Protein AF-A0A1B1I240-F1 (afdb_monomer)

Solvent-accessible surface area (backbone atoms only — not comparable to full-atom values): 11596 Å² total; per-residue (Å²): 144,88,86,86,82,83,80,70,76,76,78,74,48,69,68,58,54,47,54,56,48,47,62,66,46,45,58,55,51,51,41,50,51,53,47,50,50,36,23,63,73,39,80,40,52,65,72,26,69,71,47,48,46,43,56,50,69,74,35,39,70,57,53,54,51,49,54,50,52,51,54,53,50,48,46,40,48,73,73,37,70,68,26,50,49,52,35,41,40,34,54,39,46,70,62,27,44,76,70,70,42,62,54,71,57,54,52,52,53,51,54,52,51,49,52,53,49,52,52,52,51,51,52,51,52,32,63,71,63,77,50,83,57,93,71,64,69,72,64,46,66,58,48,51,54,32,8,32,36,63,17,56,33,45,93,78,37,42,46,62,49,68,69,30,27,51,52,16,39,49,39,49,48,49,52,53,52,37,42,52,73,63,64,54,51,69,69,59,50,51,52,51,54,50,50,52,35,51,52,38,52,52,50,52,51,54,61,57,75,74,108

Mean predicted aligned error: 8.03 Å

pLDDT: mean 84.4, std 13.02, range [38.03, 96.75]

Nearest PDB structures (foldseek):
  8odt-assembly1_E  TM=1.462E-01  e=2.417E+00  Escherichia coli K-12

Structure (mmCIF, N/CA/C/O backbone):
data_AF-A0A1B1I240-F1
#
_entry.id   AF-A0A1B1I240-F1
#
loop_
_atom_site.group_PDB
_atom_site.id
_atom_site.type_symbol
_atom_site.label_atom_id
_atom_site.label_alt_id
_atom_site.label_comp_id
_atom_site.label_asym_id
_atom_site.label_entity_id
_atom_site.label_seq_id
_atom_site.pdbx_PDB_ins_code
_atom_site.Cartn_x
_atom_site.Cartn_y
_atom_site.Cartn_z
_atom_site.occupancy
_atom_site.B_iso_or_equiv
_atom_site.auth_seq_id
_atom_site.auth_comp_id
_atom_site.auth_asym_id
_atom_site.auth_atom_id
_atom_site.pdbx_PDB_model_num
ATOM 1 N N . MET A 1 1 ? -8.637 33.422 39.899 1.00 42.19 1 MET A N 1
ATOM 2 C CA . MET A 1 1 ? -7.226 33.377 39.441 1.00 42.19 1 MET A CA 1
ATOM 3 C C . MET A 1 1 ? -6.690 31.935 39.442 1.00 42.19 1 MET A C 1
ATOM 5 O O . MET A 1 1 ? -5.606 31.684 39.946 1.00 42.19 1 MET A O 1
ATOM 9 N N . SER A 1 2 ? -7.442 30.974 38.885 1.00 43.66 2 SER A N 1
ATOM 10 C CA . SER A 1 2 ? -7.142 29.531 38.986 1.00 43.66 2 SER A CA 1
ATOM 11 C C . SER A 1 2 ? -7.398 28.796 37.663 1.00 43.66 2 SER A C 1
ATOM 13 O O . SER A 1 2 ? -8.036 27.753 37.629 1.00 43.66 2 SER A O 1
ATOM 15 N N . GLU A 1 3 ? -6.912 29.357 36.559 1.00 42.41 3 GLU A N 1
ATOM 16 C CA . GLU A 1 3 ? -7.049 28.751 35.226 1.00 42.41 3 GLU A CA 1
ATOM 17 C C . GLU A 1 3 ? -5.761 28.963 34.420 1.00 42.41 3 GLU A C 1
ATOM 19 O O . GLU A 1 3 ? -5.742 29.458 33.301 1.00 42.41 3 GLU A O 1
ATOM 24 N N . LYS A 1 4 ? -4.619 28.691 35.061 1.00 38.03 4 LYS A N 1
ATOM 25 C CA . LYS A 1 4 ? -3.297 28.787 34.423 1.00 38.03 4 LYS A CA 1
ATOM 26 C C . LYS A 1 4 ? -2.366 27.657 34.863 1.00 38.03 4 LYS A C 1
ATOM 28 O O . LYS A 1 4 ? -1.179 27.874 35.082 1.00 38.03 4 LYS A O 1
ATOM 33 N N . LYS A 1 5 ? -2.927 26.458 35.060 1.00 39.91 5 LYS A N 1
ATOM 34 C CA . LYS A 1 5 ? -2.189 25.274 35.531 1.00 39.91 5 LYS A CA 1
ATOM 35 C C . LYS A 1 5 ? -2.301 24.036 34.635 1.00 39.91 5 LYS A C 1
ATOM 37 O O . LYS A 1 5 ? -1.858 22.975 35.047 1.00 39.91 5 LYS A O 1
ATOM 42 N N . GLU A 1 6 ? -2.802 24.178 33.407 1.00 42.22 6 GLU A N 1
ATOM 43 C CA . GLU A 1 6 ? -2.953 23.049 32.471 1.00 42.22 6 GLU A CA 1
ATOM 44 C C . GLU A 1 6 ? -2.245 23.247 31.122 1.00 42.22 6 GLU A C 1
ATOM 46 O O . GLU A 1 6 ? -2.488 22.541 30.154 1.00 42.22 6 GLU A O 1
ATOM 51 N N . THR A 1 7 ? -1.288 24.170 31.055 1.00 40.50 7 THR A N 1
ATOM 52 C CA . THR A 1 7 ? -0.233 24.130 30.035 1.00 40.50 7 THR A CA 1
ATOM 53 C C . THR A 1 7 ? 1.015 23.537 30.672 1.00 40.50 7 THR A C 1
ATOM 55 O O . THR A 1 7 ? 2.026 24.217 30.850 1.00 40.50 7 THR A O 1
ATOM 58 N N . ALA A 1 8 ? 0.925 22.272 31.090 1.00 41.69 8 ALA A N 1
ATOM 59 C CA . ALA A 1 8 ? 2.114 21.477 31.339 1.00 41.69 8 ALA A CA 1
ATOM 60 C C . ALA A 1 8 ? 2.813 21.327 29.986 1.00 41.69 8 ALA A C 1
ATOM 62 O O . ALA A 1 8 ? 2.356 20.594 29.110 1.00 41.69 8 ALA A O 1
ATOM 63 N N . ALA A 1 9 ? 3.875 22.106 29.794 1.00 47.19 9 ALA A N 1
ATOM 64 C CA . ALA A 1 9 ? 4.808 21.933 28.702 1.00 47.19 9 ALA A CA 1
ATOM 65 C C . ALA A 1 9 ? 5.255 20.467 28.703 1.00 47.19 9 ALA A C 1
ATOM 67 O O . ALA A 1 9 ? 6.043 20.045 29.548 1.00 47.19 9 ALA A O 1
ATOM 68 N N . VAL A 1 10 ? 4.708 19.679 27.776 1.00 56.03 10 VAL A N 1
ATOM 69 C CA . VAL A 1 10 ? 5.247 18.370 27.430 1.00 56.03 10 VAL A CA 1
ATOM 70 C C . VAL A 1 10 ? 6.642 18.663 26.901 1.00 56.03 10 VAL A C 1
ATOM 72 O O . VAL A 1 10 ? 6.797 19.135 25.775 1.00 56.03 10 VAL A O 1
ATOM 75 N N . GLY A 1 11 ? 7.650 18.482 27.752 1.00 49.75 11 GLY A N 1
ATOM 76 C CA . GLY A 1 11 ? 9.048 18.570 27.367 1.00 49.75 11 GLY A CA 1
ATOM 77 C C . GLY A 1 11 ? 9.319 17.520 26.300 1.00 49.75 11 GLY A C 1
ATOM 78 O O . GLY A 1 11 ? 9.626 16.371 26.609 1.00 49.75 11 GLY A O 1
ATOM 79 N N . LEU A 1 12 ? 9.157 17.893 25.032 1.00 58.84 12 LEU A N 1
ATOM 80 C CA . LEU A 1 12 ? 9.614 17.095 23.910 1.00 58.84 12 LEU A CA 1
ATOM 81 C C . LEU A 1 12 ? 11.142 17.135 23.930 1.00 58.84 12 LEU A C 1
ATOM 83 O O . LEU A 1 12 ? 11.763 18.037 23.374 1.00 58.84 12 LEU A O 1
ATOM 87 N N . ASN A 1 13 ? 11.751 16.164 24.611 1.00 68.38 13 ASN A N 1
ATOM 88 C CA . ASN A 1 13 ? 13.184 15.930 24.507 1.00 68.38 13 ASN A CA 1
ATOM 89 C C . ASN A 1 13 ? 13.548 15.748 23.029 1.00 68.38 13 ASN A C 1
ATOM 91 O O . ASN A 1 13 ? 12.871 15.020 22.302 1.00 68.38 13 ASN A O 1
ATOM 95 N N . ALA A 1 14 ? 14.645 16.362 22.584 1.00 68.06 14 ALA A N 1
ATOM 96 C CA . ALA A 1 14 ? 15.114 16.238 21.203 1.00 68.06 14 ALA A CA 1
ATOM 97 C C . ALA A 1 14 ? 15.205 14.765 20.760 1.00 68.06 14 ALA A C 1
ATOM 99 O O . ALA A 1 14 ? 14.864 14.448 19.628 1.00 68.06 14 ALA A O 1
ATOM 100 N N . ALA A 1 15 ? 15.549 13.857 21.680 1.00 65.38 15 ALA A N 1
ATOM 101 C CA . ALA A 1 15 ? 15.572 12.415 21.454 1.00 65.38 15 ALA A CA 1
ATOM 102 C C . ALA A 1 15 ? 14.212 11.811 21.043 1.00 65.38 15 ALA A C 1
ATOM 104 O O . ALA A 1 15 ? 14.179 10.967 20.152 1.00 65.38 15 ALA A O 1
ATOM 105 N N . SER A 1 16 ? 13.086 12.245 21.623 1.00 64.38 16 SER A N 1
ATOM 106 C CA . SER A 1 16 ? 11.761 11.717 21.258 1.00 64.38 16 SER A CA 1
ATOM 107 C C . SER A 1 16 ? 11.262 12.292 19.931 1.00 64.38 16 SER A C 1
ATOM 109 O O . SER A 1 16 ? 10.691 11.560 19.118 1.00 64.38 16 SER A O 1
ATOM 111 N N . ILE A 1 17 ? 11.556 13.567 19.644 1.00 66.25 17 ILE A N 1
ATOM 112 C CA . ILE A 1 17 ? 11.318 14.163 18.318 1.00 66.25 17 ILE A CA 1
ATOM 113 C C . ILE A 1 17 ? 12.140 13.419 17.263 1.00 66.25 17 ILE A C 1
ATOM 115 O O . ILE A 1 17 ? 11.597 13.039 16.228 1.00 66.25 17 ILE A O 1
ATOM 119 N N . TRP A 1 18 ? 13.418 13.157 17.545 1.00 60.53 18 TRP A N 1
ATOM 120 C CA . TRP A 1 18 ? 14.310 12.411 16.662 1.00 60.53 18 TRP A CA 1
ATOM 121 C C . TRP A 1 18 ? 13.821 10.986 16.423 1.00 60.53 18 TRP A C 1
ATOM 123 O O . TRP A 1 18 ? 13.744 10.576 15.275 1.00 60.53 18 TRP A O 1
ATOM 133 N N . GLN A 1 19 ? 13.405 10.244 17.450 1.00 62.19 19 GLN A N 1
ATOM 134 C CA . GLN A 1 19 ? 12.877 8.884 17.269 1.00 62.19 19 GLN A CA 1
ATOM 135 C C . GLN A 1 19 ? 11.599 8.852 16.418 1.00 62.19 19 GLN A C 1
ATOM 137 O O . GLN A 1 19 ? 11.439 7.970 15.568 1.00 62.19 19 GLN A O 1
ATOM 142 N N . THR A 1 20 ? 10.711 9.831 16.609 1.00 58.88 20 THR A N 1
ATOM 143 C CA . THR A 1 20 ? 9.456 9.937 15.848 1.00 58.88 20 THR A CA 1
ATOM 144 C C . THR A 1 20 ? 9.716 10.381 14.405 1.00 58.88 20 THR A C 1
ATOM 146 O O . THR A 1 20 ? 9.108 9.861 13.468 1.00 58.88 20 THR A O 1
ATOM 149 N N . ALA A 1 21 ? 10.656 11.309 14.207 1.00 60.81 21 ALA A N 1
ATOM 150 C CA . ALA A 1 21 ? 11.106 11.745 12.892 1.00 60.81 21 ALA A CA 1
ATOM 151 C C . ALA A 1 21 ? 11.799 10.601 12.142 1.00 60.81 21 ALA A C 1
ATOM 153 O O . ALA A 1 21 ? 11.450 10.336 10.997 1.00 60.81 21 ALA A O 1
ATOM 154 N N . VAL A 1 22 ? 12.709 9.875 12.796 1.00 63.78 22 VAL A N 1
ATOM 155 C CA . VAL A 1 22 ? 13.436 8.743 12.209 1.00 63.78 22 VAL A CA 1
ATOM 156 C C . VAL A 1 22 ? 12.466 7.685 11.702 1.00 63.78 22 VAL A C 1
ATOM 158 O O . VAL A 1 22 ? 12.596 7.293 10.553 1.00 63.78 22 VAL A O 1
ATOM 161 N N . HIS A 1 23 ? 11.441 7.290 12.464 1.00 64.25 23 HIS A N 1
ATOM 162 C CA . HIS A 1 23 ? 10.449 6.324 11.966 1.00 64.25 23 HIS A CA 1
ATOM 163 C C . HIS A 1 23 ? 9.673 6.839 10.748 1.00 64.25 23 HIS A C 1
ATOM 165 O O . HIS A 1 23 ? 9.431 6.094 9.799 1.00 64.25 23 HIS A O 1
ATOM 171 N N . LYS A 1 24 ? 9.299 8.123 10.749 1.00 62.50 24 LYS A N 1
ATOM 172 C CA . LYS A 1 24 ? 8.527 8.729 9.658 1.00 62.50 24 LYS A CA 1
ATOM 173 C C . LYS A 1 24 ? 9.360 8.906 8.384 1.00 62.50 24 LYS A C 1
ATOM 175 O O . LYS A 1 24 ? 8.843 8.709 7.288 1.00 62.50 24 LYS A O 1
ATOM 180 N N . TYR A 1 25 ? 10.640 9.251 8.520 1.00 74.62 25 TYR A N 1
ATOM 181 C CA . TYR A 1 25 ? 11.572 9.404 7.402 1.00 74.62 25 TYR A CA 1
ATOM 182 C C . TYR A 1 25 ? 12.199 8.078 6.962 1.00 74.62 25 TYR A C 1
ATOM 184 O O . TYR A 1 25 ? 12.549 7.959 5.794 1.00 74.62 25 TYR A O 1
ATOM 192 N N . ALA A 1 26 ? 12.272 7.062 7.829 1.00 77.62 26 ALA A N 1
ATOM 193 C CA . ALA A 1 26 ? 12.824 5.746 7.504 1.00 77.62 26 ALA A CA 1
ATOM 194 C C . ALA A 1 26 ? 12.125 5.106 6.299 1.00 77.62 26 ALA A C 1
ATOM 196 O O . ALA A 1 26 ? 12.797 4.544 5.442 1.00 77.62 26 ALA A O 1
ATOM 197 N N . MET A 1 27 ? 10.801 5.257 6.177 1.00 82.69 27 MET A N 1
ATOM 198 C CA . MET A 1 27 ? 10.041 4.742 5.028 1.00 82.69 27 MET A CA 1
ATOM 199 C C . MET A 1 27 ? 10.450 5.416 3.710 1.00 82.69 27 MET A C 1
ATOM 201 O O . MET A 1 27 ? 10.646 4.748 2.697 1.00 82.69 27 MET A O 1
ATOM 205 N N . PHE A 1 28 ? 10.626 6.740 3.720 1.00 84.88 28 PHE A N 1
ATOM 206 C CA . PHE A 1 28 ? 11.077 7.486 2.542 1.00 84.88 28 PHE A CA 1
ATOM 207 C C . PHE A 1 28 ? 12.541 7.192 2.211 1.00 84.88 28 PHE A C 1
ATOM 209 O O . PHE A 1 28 ? 12.887 7.056 1.041 1.00 84.88 28 PHE A O 1
ATOM 216 N N . ILE A 1 29 ? 13.388 7.045 3.231 1.00 86.06 29 ILE A N 1
ATOM 217 C CA . ILE A 1 29 ? 14.791 6.655 3.067 1.00 86.06 29 ILE A CA 1
ATOM 218 C C . ILE A 1 29 ? 14.877 5.255 2.453 1.00 86.06 29 ILE A C 1
ATOM 220 O O . ILE A 1 29 ? 15.642 5.068 1.513 1.00 86.06 29 ILE A O 1
ATOM 224 N N . ALA A 1 30 ? 14.066 4.297 2.912 1.00 84.44 30 ALA A N 1
ATOM 225 C CA . ALA A 1 30 ? 14.007 2.953 2.341 1.00 84.44 30 ALA A CA 1
ATOM 226 C C . ALA A 1 30 ? 13.569 2.978 0.867 1.00 84.44 30 ALA A C 1
ATOM 228 O O . ALA A 1 30 ? 14.206 2.341 0.030 1.00 84.44 30 ALA A O 1
ATOM 229 N N . LEU A 1 31 ? 12.542 3.767 0.529 1.00 89.75 31 LEU A N 1
ATOM 230 C CA . LEU A 1 31 ? 12.116 3.962 -0.859 1.00 89.75 31 LEU A CA 1
ATOM 231 C C . LEU A 1 31 ? 13.248 4.527 -1.731 1.00 89.75 31 LEU A C 1
ATOM 233 O O . LEU A 1 31 ? 13.507 3.999 -2.811 1.00 89.75 31 LEU A O 1
ATOM 237 N N . ILE A 1 32 ? 13.934 5.574 -1.262 1.00 90.38 32 ILE A N 1
ATOM 238 C CA . ILE A 1 32 ? 15.055 6.189 -1.986 1.00 90.38 32 ILE A CA 1
ATOM 239 C C . ILE A 1 32 ? 16.209 5.194 -2.134 1.00 90.38 32 ILE A C 1
ATOM 241 O O . ILE A 1 32 ? 16.759 5.069 -3.223 1.00 90.38 32 ILE A O 1
ATOM 245 N N . ALA A 1 33 ? 16.555 4.455 -1.080 1.00 89.75 33 ALA A N 1
ATOM 246 C CA . ALA A 1 33 ? 17.627 3.465 -1.112 1.00 89.75 33 ALA A CA 1
ATOM 247 C C . ALA A 1 33 ? 17.348 2.354 -2.136 1.00 89.75 33 ALA A C 1
ATOM 249 O O . ALA A 1 33 ? 18.224 2.026 -2.934 1.00 89.75 33 ALA A O 1
ATOM 250 N N . ILE A 1 34 ? 16.118 1.829 -2.172 1.00 88.75 34 ILE A N 1
ATOM 251 C CA . ILE A 1 34 ? 15.703 0.819 -3.157 1.00 88.75 34 ILE A CA 1
ATOM 252 C C . ILE A 1 34 ? 15.737 1.401 -4.575 1.00 88.75 34 ILE A C 1
ATOM 254 O O . ILE A 1 34 ? 16.241 0.756 -5.494 1.00 88.75 34 ILE A O 1
ATOM 258 N N . ALA A 1 35 ? 15.247 2.629 -4.761 1.00 89.38 35 ALA A N 1
ATOM 259 C CA . ALA A 1 35 ? 15.288 3.294 -6.059 1.00 89.38 35 ALA A CA 1
ATOM 260 C C . ALA A 1 35 ? 16.726 3.517 -6.549 1.00 89.38 35 ALA A C 1
ATOM 262 O O . ALA A 1 35 ? 17.008 3.255 -7.713 1.00 89.38 35 ALA A O 1
ATOM 263 N N . LEU A 1 36 ? 17.642 3.939 -5.671 1.00 91.00 36 LEU A N 1
ATOM 264 C CA . LEU A 1 36 ? 19.059 4.121 -5.998 1.00 91.00 36 LEU A CA 1
ATOM 265 C C . LEU A 1 36 ? 19.763 2.795 -6.293 1.00 91.00 36 LEU A C 1
ATOM 267 O O . LEU A 1 36 ? 20.567 2.733 -7.219 1.00 91.00 36 LEU A O 1
ATOM 271 N N . PHE A 1 37 ? 19.437 1.734 -5.553 1.00 90.94 37 PHE A N 1
ATOM 272 C CA . PHE A 1 37 ? 19.950 0.394 -5.824 1.00 90.94 37 PHE A CA 1
ATOM 273 C C . PHE A 1 37 ? 19.580 -0.061 -7.239 1.00 90.94 37 PHE A C 1
ATOM 275 O O . PHE A 1 37 ? 20.461 -0.394 -8.029 1.00 90.94 37 PHE A O 1
ATOM 282 N N . PHE A 1 38 ? 18.297 0.009 -7.604 1.00 89.00 38 PHE A N 1
ATOM 283 C CA . PHE A 1 38 ? 17.876 -0.350 -8.958 1.00 89.00 38 PHE A CA 1
ATOM 284 C C . PHE A 1 38 ? 18.374 0.640 -10.011 1.00 89.00 38 PHE A C 1
ATOM 286 O O . PHE A 1 38 ? 18.667 0.228 -11.127 1.00 89.00 38 PHE A O 1
ATOM 293 N N . GLN A 1 39 ? 18.521 1.925 -9.685 1.00 87.38 39 GLN A N 1
ATOM 294 C CA . GLN A 1 39 ? 19.131 2.900 -10.588 1.00 87.38 39 GLN A CA 1
ATOM 295 C C . GLN A 1 39 ? 20.569 2.504 -10.937 1.00 87.38 39 GLN A C 1
ATOM 297 O O . GLN A 1 39 ? 20.951 2.569 -12.102 1.00 87.38 39 GLN A O 1
ATOM 302 N N . TRP A 1 40 ? 21.344 2.063 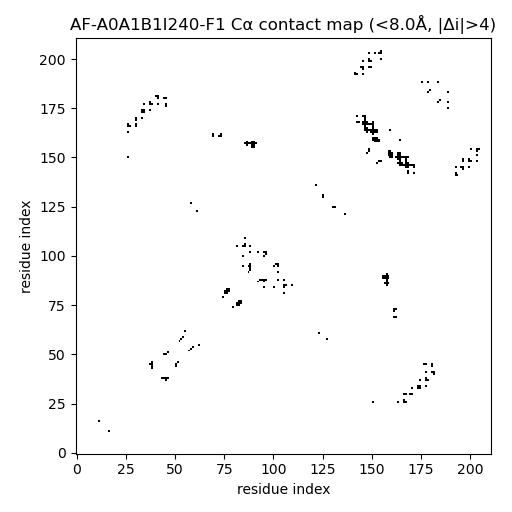-9.945 1.00 88.94 40 TRP A N 1
ATOM 303 C CA . TRP A 1 40 ? 22.708 1.586 -10.148 1.00 88.94 40 TRP A CA 1
ATOM 304 C C . TRP A 1 40 ? 22.743 0.267 -10.925 1.00 88.94 40 TRP A C 1
ATOM 306 O O . TRP A 1 40 ? 23.490 0.151 -11.889 1.00 88.94 40 TRP A O 1
ATOM 316 N N . CYS A 1 41 ? 21.885 -0.696 -10.580 1.00 86.31 41 CYS A N 1
ATOM 317 C CA . CYS A 1 41 ? 21.836 -1.991 -11.264 1.00 86.31 41 CYS A CA 1
ATOM 318 C C . CYS A 1 41 ? 21.264 -1.940 -12.690 1.00 86.31 41 CYS A C 1
ATOM 320 O O . CYS A 1 41 ? 21.456 -2.886 -13.446 1.00 86.31 41 CYS A O 1
ATOM 322 N N . THR A 1 42 ? 20.533 -0.884 -13.055 1.00 85.00 42 THR A N 1
ATOM 323 C CA . THR A 1 42 ? 19.924 -0.727 -14.389 1.00 85.00 42 THR A CA 1
ATOM 324 C C . THR A 1 42 ? 20.709 0.218 -15.295 1.00 85.00 42 THR A C 1
ATOM 326 O O . THR A 1 42 ? 20.143 0.715 -16.266 1.00 85.00 42 THR A O 1
ATOM 329 N N . ASP A 1 43 ? 21.966 0.535 -14.963 1.00 82.00 43 ASP A N 1
ATOM 330 C CA . ASP A 1 43 ? 22.793 1.519 -15.685 1.00 82.00 43 ASP A CA 1
ATOM 331 C C . ASP A 1 43 ? 22.065 2.858 -15.911 1.00 82.00 43 ASP A C 1
ATOM 333 O O . ASP A 1 43 ? 22.201 3.541 -16.927 1.00 82.00 43 ASP A O 1
ATOM 337 N N . GLY A 1 44 ? 21.234 3.234 -14.942 1.00 79.62 44 GLY A N 1
ATOM 338 C CA . GLY A 1 44 ? 20.471 4.468 -14.942 1.00 79.62 44 GLY A CA 1
ATOM 339 C C . GLY A 1 44 ? 19.148 4.453 -15.713 1.00 79.62 44 GLY A C 1
ATOM 340 O O . GLY A 1 44 ? 18.472 5.486 -15.754 1.00 79.62 44 GLY A O 1
ATOM 341 N N . VAL A 1 45 ? 18.741 3.316 -16.288 1.00 81.38 45 VAL A N 1
ATOM 342 C CA . VAL A 1 45 ? 17.510 3.201 -17.088 1.00 81.38 45 VAL A CA 1
ATOM 343 C C . VAL A 1 45 ? 16.256 3.471 -16.253 1.00 81.38 45 VAL A C 1
ATOM 345 O O . VAL A 1 45 ? 15.310 4.067 -16.767 1.00 81.38 45 VAL A O 1
ATOM 348 N N . LEU A 1 46 ? 16.221 3.108 -14.967 1.00 79.69 46 LEU A N 1
ATOM 349 C CA . LEU A 1 46 ? 15.028 3.283 -14.126 1.00 79.69 46 LEU A CA 1
ATOM 350 C C . LEU A 1 46 ? 14.556 4.748 -14.043 1.00 79.69 46 LEU A C 1
ATOM 352 O O . LEU A 1 46 ? 13.377 5.023 -14.272 1.00 79.69 46 LEU A O 1
ATOM 356 N N . LEU A 1 47 ? 15.469 5.687 -13.787 1.00 79.44 47 LEU A N 1
ATOM 357 C CA . LEU A 1 47 ? 15.219 7.136 -13.771 1.00 79.44 47 LEU A CA 1
ATOM 358 C C . LEU A 1 47 ? 15.632 7.816 -15.084 1.00 79.44 47 LEU A C 1
ATOM 360 O O . LEU A 1 47 ? 15.805 9.035 -15.125 1.00 79.44 47 LEU A O 1
ATOM 364 N N . ALA A 1 48 ? 15.794 7.061 -16.173 1.00 82.31 48 ALA A N 1
ATOM 365 C CA . ALA A 1 48 ? 16.046 7.666 -17.471 1.00 82.31 48 ALA A CA 1
ATOM 366 C C . ALA A 1 48 ? 14.876 8.592 -17.855 1.00 82.31 48 ALA A C 1
ATOM 368 O O . ALA A 1 48 ? 13.715 8.257 -17.582 1.00 82.31 48 ALA A O 1
ATOM 369 N N . PRO A 1 49 ? 15.139 9.717 -18.551 1.00 75.38 49 PRO A N 1
ATOM 370 C CA . PRO A 1 49 ? 14.106 10.683 -18.921 1.00 75.38 49 PRO A CA 1
ATOM 371 C C . PRO A 1 49 ? 12.907 10.041 -19.621 1.00 75.38 49 PRO A C 1
ATOM 373 O O . PRO A 1 49 ? 11.772 10.378 -19.317 1.00 75.38 49 PRO A O 1
ATOM 376 N N . MET A 1 50 ? 13.137 9.036 -20.472 1.00 76.50 50 MET A N 1
ATOM 377 C CA . MET A 1 50 ? 12.076 8.293 -21.159 1.00 76.50 50 MET A CA 1
ATOM 378 C C . MET A 1 50 ? 11.107 7.592 -20.187 1.00 76.50 50 MET A C 1
ATOM 380 O O . MET A 1 50 ? 9.894 7.614 -20.394 1.00 76.50 50 MET A O 1
ATOM 384 N N . ASN A 1 51 ? 11.619 6.987 -19.113 1.00 79.12 51 ASN A N 1
ATOM 385 C CA . ASN A 1 51 ? 10.804 6.289 -18.117 1.00 79.12 51 ASN A CA 1
ATOM 386 C C . ASN A 1 51 ? 10.107 7.275 -17.172 1.00 79.12 51 ASN A C 1
ATOM 388 O O . ASN A 1 51 ? 8.928 7.098 -16.867 1.00 79.12 51 ASN A O 1
ATOM 392 N N . ILE A 1 52 ? 10.776 8.371 -16.807 1.00 77.81 52 ILE A N 1
ATOM 393 C CA . ILE A 1 52 ? 10.164 9.466 -16.039 1.00 77.81 52 ILE A CA 1
ATOM 394 C C . ILE A 1 52 ? 9.034 10.128 -16.840 1.00 77.81 52 ILE A C 1
ATOM 396 O O . ILE A 1 52 ? 7.942 10.348 -16.313 1.00 77.81 52 ILE A O 1
ATOM 400 N N . SER A 1 53 ? 9.245 10.396 -18.130 1.00 73.50 53 SER A N 1
ATOM 401 C CA . SER A 1 53 ? 8.217 10.958 -19.006 1.00 73.50 53 SER A CA 1
ATOM 402 C C . SER A 1 53 ? 7.023 10.017 -19.154 1.00 73.50 53 SER A C 1
ATOM 404 O O . SER A 1 53 ? 5.891 10.493 -19.141 1.00 73.50 53 SER A O 1
ATOM 406 N N . LYS A 1 54 ? 7.222 8.692 -19.207 1.00 77.12 54 LYS A N 1
ATOM 407 C CA . LYS A 1 54 ? 6.111 7.721 -19.163 1.00 77.12 54 LYS A CA 1
ATOM 408 C C . LYS A 1 54 ? 5.372 7.749 -17.822 1.00 77.12 54 LYS A C 1
ATOM 410 O O . LYS A 1 54 ? 4.144 7.698 -17.800 1.00 77.12 54 LYS A O 1
ATOM 415 N N . LEU A 1 55 ? 6.068 7.884 -16.695 1.00 74.44 55 LEU A N 1
ATOM 416 C CA . LEU A 1 55 ? 5.408 8.009 -15.390 1.00 74.44 55 LEU A CA 1
ATOM 417 C C . LEU A 1 55 ? 4.524 9.259 -15.313 1.00 74.44 55 LEU A C 1
ATOM 419 O O . LEU A 1 55 ? 3.389 9.176 -14.854 1.00 74.44 55 LEU A O 1
ATOM 423 N N . ILE A 1 56 ? 5.011 10.401 -15.798 1.00 76.38 56 ILE A N 1
ATOM 424 C CA . ILE A 1 56 ? 4.292 11.672 -15.661 1.00 76.38 56 ILE A CA 1
ATOM 425 C C . ILE A 1 56 ? 3.255 11.855 -16.769 1.00 76.38 56 ILE A C 1
ATOM 427 O O . ILE A 1 56 ? 2.095 12.125 -16.480 1.00 76.38 56 ILE A O 1
ATOM 431 N N . MET A 1 57 ? 3.636 11.709 -18.038 1.00 74.38 57 MET A N 1
ATOM 432 C CA . MET A 1 57 ? 2.751 12.021 -19.165 1.00 74.38 57 MET A CA 1
ATOM 433 C C . MET A 1 57 ? 1.754 10.892 -19.427 1.00 74.38 57 MET A C 1
ATOM 435 O O . MET A 1 57 ? 0.561 11.150 -19.574 1.00 74.38 57 MET A O 1
ATOM 439 N N . GLN A 1 58 ? 2.222 9.639 -19.432 1.00 73.38 58 GLN A N 1
ATOM 440 C CA . GLN A 1 58 ? 1.391 8.483 -19.787 1.00 73.38 58 GLN A CA 1
ATOM 441 C C . GLN A 1 58 ? 0.496 8.014 -18.629 1.00 73.38 58 GLN A C 1
ATOM 443 O O . GLN A 1 58 ? -0.561 7.445 -18.879 1.00 73.38 58 GLN A O 1
ATOM 448 N N . ASN A 1 59 ? 0.887 8.265 -17.373 1.00 82.50 59 ASN A N 1
ATOM 449 C CA . ASN A 1 59 ? 0.122 7.866 -16.182 1.00 82.50 59 ASN A CA 1
ATOM 450 C C . ASN A 1 59 ? -0.413 9.066 -15.374 1.00 82.50 59 ASN A C 1
ATOM 452 O O . ASN A 1 59 ? -0.813 8.903 -14.221 1.00 82.50 59 ASN A O 1
ATOM 456 N N . SER A 1 60 ? -0.466 10.263 -15.970 1.00 84.00 60 SER A N 1
ATOM 457 C CA . SER A 1 60 ? -0.965 11.494 -15.328 1.00 84.00 60 SER A CA 1
ATOM 458 C C . SER A 1 60 ? -2.341 11.317 -14.676 1.00 84.00 60 SER A C 1
ATOM 460 O O . SER A 1 60 ? -2.527 11.670 -13.512 1.00 84.00 60 SER A O 1
ATOM 462 N N . TYR A 1 61 ? -3.295 10.705 -15.385 1.00 87.38 61 TYR A N 1
ATOM 463 C CA . TYR A 1 61 ? -4.642 10.444 -14.866 1.00 87.38 61 TYR A CA 1
ATOM 464 C C . TYR A 1 61 ? -4.639 9.518 -13.638 1.00 87.38 61 TYR A C 1
ATOM 466 O O . TYR A 1 61 ? -5.443 9.705 -12.725 1.00 87.38 61 TYR A O 1
ATOM 474 N N . ILE A 1 62 ? -3.702 8.565 -13.572 1.00 89.62 62 ILE A N 1
ATOM 475 C CA . ILE A 1 62 ? -3.533 7.659 -12.427 1.00 89.62 62 ILE A CA 1
ATOM 476 C C . ILE A 1 62 ? -3.017 8.438 -11.217 1.00 89.62 62 ILE A C 1
ATOM 478 O O . ILE A 1 62 ? -3.527 8.259 -10.115 1.00 89.62 62 ILE A O 1
ATOM 482 N N . LEU A 1 63 ? -2.042 9.330 -11.416 1.00 88.69 63 LEU A N 1
ATOM 483 C CA . LEU A 1 63 ? -1.486 10.156 -10.340 1.00 88.69 63 LEU A CA 1
ATOM 484 C C . LEU A 1 63 ? -2.523 11.126 -9.768 1.00 88.69 63 LEU A C 1
ATOM 486 O O . LEU A 1 63 ? -2.592 11.294 -8.551 1.00 88.69 63 LEU A O 1
ATOM 490 N N . ILE A 1 64 ? -3.358 11.724 -10.624 1.00 91.56 64 ILE A N 1
ATOM 491 C CA . ILE A 1 64 ? -4.450 12.609 -10.193 1.00 91.56 64 ILE A CA 1
ATOM 492 C C . ILE A 1 64 ? -5.472 11.825 -9.364 1.00 91.56 64 ILE A C 1
ATOM 494 O O . ILE A 1 64 ? -5.834 12.254 -8.267 1.00 91.56 64 ILE A O 1
ATOM 498 N N . LEU A 1 65 ? -5.900 10.657 -9.854 1.00 92.88 65 LEU A N 1
ATOM 499 C CA . LEU A 1 65 ? -6.826 9.790 -9.129 1.00 92.88 65 LEU A CA 1
ATOM 500 C C . LEU A 1 65 ? -6.241 9.345 -7.782 1.00 92.88 65 LEU A C 1
ATOM 502 O O . LEU A 1 65 ? -6.921 9.426 -6.761 1.00 92.88 65 LEU A O 1
ATOM 506 N N . LEU A 1 66 ? -4.980 8.911 -7.766 1.00 92.06 66 LEU A N 1
ATOM 507 C CA . LEU A 1 66 ? -4.288 8.500 -6.548 1.00 92.06 66 LEU A CA 1
ATOM 508 C C . LEU A 1 66 ? -4.194 9.663 -5.553 1.00 92.06 66 LEU A C 1
ATOM 510 O O . LEU A 1 66 ? -4.534 9.485 -4.388 1.00 92.06 66 LEU A O 1
ATOM 514 N N . GLY A 1 67 ? -3.822 10.862 -6.005 1.00 93.25 67 GLY A N 1
ATOM 515 C CA . GLY A 1 67 ? -3.792 12.064 -5.169 1.00 93.25 67 GLY A CA 1
ATOM 516 C C . GLY A 1 67 ? -5.155 12.385 -4.548 1.00 93.25 67 GLY A C 1
ATOM 517 O O . GLY A 1 67 ? -5.240 12.637 -3.344 1.00 93.25 67 GLY A O 1
ATOM 518 N N . PHE A 1 68 ? -6.229 12.298 -5.338 1.00 95.44 68 PHE A N 1
ATOM 519 C CA . PHE A 1 68 ? -7.598 12.476 -4.851 1.00 95.44 68 PHE A CA 1
ATOM 520 C C . PHE A 1 68 ? -7.984 11.422 -3.801 1.00 95.44 68 PHE A C 1
ATOM 522 O O . PHE A 1 68 ? -8.465 11.781 -2.725 1.00 95.44 68 PHE A O 1
ATOM 529 N N . LEU A 1 69 ? -7.729 10.136 -4.068 1.00 94.94 69 LEU A N 1
ATOM 530 C CA . LEU A 1 69 ? -8.032 9.046 -3.133 1.00 94.94 69 LEU A CA 1
ATOM 531 C C . LEU A 1 69 ? -7.243 9.186 -1.828 1.00 94.94 69 LEU A C 1
ATOM 533 O O . LEU A 1 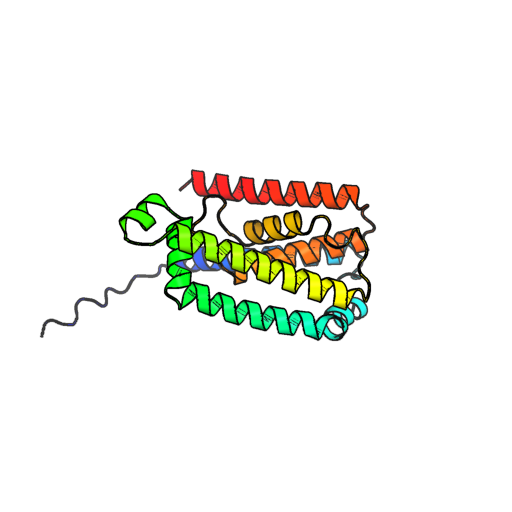69 ? -7.811 9.032 -0.747 1.00 94.94 69 LEU A O 1
ATOM 537 N N . VAL A 1 70 ? -5.957 9.530 -1.906 1.00 94.56 70 VAL A N 1
ATOM 538 C CA . VAL A 1 70 ? -5.115 9.756 -0.725 1.00 94.56 70 VAL A CA 1
ATOM 539 C C . VAL A 1 70 ? -5.655 10.908 0.113 1.00 94.56 70 VAL A C 1
ATOM 541 O O . VAL A 1 70 ? -5.782 10.758 1.327 1.00 94.56 70 VAL A O 1
ATOM 544 N N . ALA A 1 71 ? -6.021 12.033 -0.506 1.00 95.00 71 ALA A N 1
ATOM 545 C CA . ALA A 1 71 ? -6.603 13.168 0.207 1.00 95.00 71 ALA A CA 1
ATOM 546 C C . ALA A 1 71 ? -7.938 12.797 0.877 1.00 95.00 71 ALA A C 1
ATOM 548 O O . ALA A 1 71 ? -8.127 13.064 2.068 1.00 95.00 71 ALA A O 1
ATOM 549 N N . LEU A 1 72 ? -8.826 12.126 0.139 1.00 95.44 72 LEU A N 1
ATOM 550 C CA . LEU A 1 72 ? -10.141 11.704 0.616 1.00 95.44 72 LEU A CA 1
ATOM 551 C C . LEU A 1 72 ? -10.031 10.737 1.800 1.00 95.44 72 LEU A C 1
ATOM 553 O O . LEU A 1 72 ? -10.592 10.997 2.865 1.00 95.44 72 LEU A O 1
ATOM 557 N N . TYR A 1 73 ? -9.283 9.644 1.652 1.00 94.62 73 TYR A N 1
ATOM 558 C CA . TYR A 1 73 ? -9.149 8.661 2.723 1.00 94.62 73 TYR A CA 1
ATOM 559 C C . TYR A 1 73 ? -8.352 9.210 3.902 1.00 94.62 73 TYR A C 1
ATOM 561 O O . TYR A 1 73 ? -8.677 8.889 5.042 1.00 94.62 73 TYR A O 1
ATOM 569 N N . SER A 1 74 ? -7.345 10.062 3.670 1.00 93.25 74 SER A N 1
ATOM 570 C CA . SER A 1 74 ? -6.589 10.695 4.760 1.00 93.25 74 SER A CA 1
ATOM 571 C C . SER A 1 74 ? -7.507 11.567 5.611 1.00 93.25 74 SER A C 1
ATOM 573 O O . SER A 1 74 ? -7.466 11.510 6.842 1.00 93.25 74 SER A O 1
ATOM 575 N N . PHE A 1 75 ? -8.419 12.299 4.967 1.00 94.06 75 PHE A N 1
ATOM 576 C CA . PHE A 1 75 ? -9.460 13.044 5.658 1.00 94.06 75 PHE A CA 1
ATOM 577 C C . PHE A 1 75 ? -10.426 12.120 6.414 1.00 94.06 75 PHE A C 1
ATOM 579 O O . PHE A 1 75 ? -10.678 12.347 7.599 1.00 94.06 75 PHE A O 1
ATOM 586 N N . ILE A 1 76 ? -10.919 11.048 5.783 1.00 94.69 76 ILE A N 1
ATOM 587 C CA . ILE A 1 76 ? -11.838 10.095 6.425 1.00 94.69 76 ILE A CA 1
ATOM 588 C C . ILE A 1 76 ? -11.185 9.458 7.659 1.00 94.69 76 ILE A C 1
ATOM 590 O O . ILE A 1 76 ? -11.750 9.533 8.752 1.00 94.69 76 ILE A O 1
ATOM 594 N N . CYS A 1 77 ? -9.987 8.893 7.528 1.00 91.44 77 CYS A N 1
ATOM 595 C CA . CYS A 1 77 ? -9.303 8.200 8.618 1.00 91.44 77 CYS A CA 1
ATOM 596 C C . CYS A 1 77 ? -8.912 9.129 9.775 1.00 91.44 77 CYS A C 1
ATOM 598 O O . CYS A 1 77 ? -9.071 8.739 10.932 1.00 91.44 77 CYS A O 1
ATOM 600 N N . ASN A 1 78 ? -8.472 10.362 9.492 1.00 90.12 78 ASN A N 1
ATOM 601 C CA . ASN A 1 78 ? -7.956 11.257 10.534 1.00 90.12 78 ASN A CA 1
ATOM 602 C C . ASN A 1 78 ? -9.005 12.201 11.132 1.00 90.12 78 ASN A C 1
ATOM 604 O O . ASN A 1 78 ? -8.878 12.602 12.289 1.00 90.12 78 ASN A O 1
ATOM 608 N N . ARG A 1 79 ? -10.019 12.614 10.362 1.00 90.94 79 ARG A N 1
ATOM 609 C CA . ARG A 1 79 ? -10.971 13.654 10.793 1.00 90.94 79 ARG A CA 1
ATOM 610 C C . ARG A 1 79 ? -12.360 13.114 11.110 1.00 90.94 79 ARG A C 1
ATOM 612 O O . ARG A 1 79 ? -13.067 13.743 11.896 1.00 90.94 79 ARG A O 1
ATOM 619 N N . THR A 1 80 ? -12.754 11.954 10.584 1.00 94.44 80 THR A N 1
ATOM 620 C CA . THR A 1 80 ? -14.123 11.446 10.779 1.00 94.44 80 THR A CA 1
ATOM 621 C C . THR A 1 80 ? -14.246 10.457 11.935 1.00 94.44 80 THR A C 1
ATOM 623 O O . THR A 1 80 ? -13.289 9.808 12.360 1.00 94.44 80 THR A O 1
ATOM 626 N N . VAL A 1 81 ? -15.472 10.327 12.448 1.00 92.31 81 VAL A N 1
ATOM 627 C CA . VAL A 1 81 ? -15.835 9.329 13.464 1.00 92.31 81 VAL A CA 1
ATOM 628 C C . VAL A 1 81 ? -15.657 7.911 12.914 1.00 92.31 81 VAL A C 1
ATOM 630 O O . VAL A 1 81 ? -15.142 7.048 13.622 1.00 92.31 81 VAL A O 1
ATOM 633 N N . PHE A 1 82 ? -16.022 7.691 11.646 1.00 92.25 82 PHE A N 1
ATOM 634 C CA . PHE A 1 82 ? -15.906 6.396 10.976 1.00 92.25 82 PHE A CA 1
ATOM 635 C C . PHE A 1 82 ? -14.456 5.898 10.943 1.00 92.25 82 PHE A C 1
ATOM 637 O O . PHE A 1 82 ? -14.197 4.764 11.336 1.00 92.25 82 PHE A O 1
ATOM 644 N N . GLY A 1 83 ? -13.504 6.772 10.600 1.00 92.75 83 GLY A N 1
ATOM 645 C CA . GLY A 1 83 ? -12.073 6.467 10.665 1.00 92.75 83 GLY A CA 1
ATOM 646 C C . GLY A 1 83 ? -11.633 5.977 12.045 1.00 92.75 83 GLY A C 1
ATOM 647 O O . GLY A 1 83 ? -11.050 4.903 12.173 1.00 92.75 83 GLY A O 1
ATOM 648 N N . ARG A 1 84 ? -12.007 6.702 13.108 1.00 93.19 84 ARG A N 1
ATOM 649 C CA . ARG A 1 84 ? -11.699 6.302 14.496 1.00 93.19 84 ARG A CA 1
ATOM 650 C C . ARG A 1 84 ? -12.289 4.939 14.869 1.00 93.19 84 ARG A C 1
ATOM 652 O O . ARG A 1 84 ? -11.647 4.181 15.589 1.00 93.19 84 ARG A O 1
ATOM 659 N N . HIS A 1 85 ? -13.479 4.613 14.362 1.00 94.81 85 HIS A N 1
ATOM 660 C CA . HIS A 1 85 ? -14.101 3.307 14.590 1.00 94.81 85 HIS A CA 1
ATOM 661 C C . HIS A 1 85 ? -13.318 2.178 13.908 1.00 94.81 85 HIS A C 1
ATOM 663 O O . HIS A 1 85 ? -13.184 1.110 14.498 1.00 94.81 85 HIS A O 1
ATOM 669 N N . ILE A 1 86 ? -12.762 2.407 12.713 1.00 94.12 86 ILE A N 1
ATOM 670 C CA . ILE A 1 86 ? -11.917 1.421 12.020 1.00 94.12 86 ILE A CA 1
ATOM 671 C C . ILE A 1 86 ? -10.679 1.094 12.863 1.00 94.12 86 ILE A C 1
ATOM 673 O O . ILE A 1 86 ? -10.420 -0.078 13.130 1.00 94.12 86 ILE A O 1
ATOM 677 N N . TYR A 1 87 ? -9.952 2.112 13.335 1.00 93.25 87 TYR A N 1
ATOM 678 C CA . TYR A 1 87 ? -8.756 1.902 14.160 1.00 93.25 87 TYR A CA 1
ATOM 679 C C . TYR A 1 87 ? -9.080 1.242 15.507 1.00 93.25 87 TYR A C 1
ATOM 681 O O . TYR A 1 87 ? -8.379 0.319 15.916 1.00 93.25 87 TYR A O 1
ATOM 689 N N . ALA A 1 88 ? -10.174 1.643 16.163 1.00 93.12 88 ALA A N 1
ATOM 690 C CA . ALA A 1 88 ? -10.607 1.032 17.421 1.00 93.12 88 ALA A CA 1
ATOM 691 C C . ALA A 1 88 ? -10.949 -0.459 17.255 1.00 93.12 88 ALA A C 1
ATOM 693 O O . ALA A 1 88 ? -10.499 -1.291 18.041 1.00 93.12 88 ALA A O 1
ATOM 694 N N . VAL A 1 89 ? -11.702 -0.806 16.203 1.00 94.56 89 VAL A N 1
ATOM 695 C CA . VAL A 1 89 ? -12.046 -2.201 15.882 1.00 94.56 89 VAL A CA 1
ATOM 696 C C . VAL A 1 89 ? -10.811 -3.011 15.495 1.00 94.56 89 VAL A C 1
ATOM 698 O O . VAL A 1 89 ? -10.733 -4.185 15.850 1.00 94.56 89 VAL A O 1
ATOM 701 N N . GLY A 1 90 ? -9.861 -2.396 14.789 1.00 91.62 90 GLY A N 1
ATOM 702 C CA . GLY A 1 90 ? -8.610 -3.033 14.390 1.00 91.62 90 GLY A CA 1
ATOM 703 C C . GLY A 1 90 ? -7.675 -3.335 15.561 1.00 91.62 90 GLY A C 1
ATOM 704 O O . GLY A 1 90 ? -7.010 -4.357 15.522 1.00 91.62 90 GLY A O 1
ATOM 705 N N . GLY A 1 91 ? -7.617 -2.476 16.584 1.00 91.38 91 GLY A N 1
ATOM 706 C CA . GLY A 1 91 ? -6.724 -2.681 17.732 1.00 91.38 91 GLY A CA 1
ATOM 707 C C . GLY A 1 91 ? -7.283 -3.667 18.754 1.00 91.38 91 GLY A C 1
ATOM 708 O O . GLY A 1 91 ? -6.574 -4.547 19.232 1.00 91.38 91 GLY A O 1
ATOM 709 N N . ASN A 1 92 ? -8.568 -3.540 19.098 1.00 93.25 92 ASN A N 1
ATOM 710 C CA . ASN A 1 92 ? -9.238 -4.495 19.976 1.00 93.25 92 ASN A CA 1
ATOM 711 C C . ASN A 1 92 ? -10.746 -4.497 19.717 1.00 93.25 92 ASN A C 1
ATOM 713 O O . ASN A 1 92 ? -11.491 -3.659 20.231 1.00 93.25 92 ASN A O 1
ATOM 717 N N . GLU A 1 93 ? -11.211 -5.489 18.958 1.00 92.75 93 GLU A N 1
ATOM 718 C CA . GLU A 1 93 ? -12.628 -5.591 18.624 1.00 92.75 93 GLU A CA 1
ATOM 719 C C . GLU A 1 93 ? -13.518 -5.713 19.869 1.00 92.75 93 GLU A C 1
ATOM 721 O O . GLU A 1 93 ? -14.548 -5.045 19.946 1.00 92.75 93 GLU A O 1
ATOM 726 N N . ARG A 1 94 ? -13.140 -6.546 20.848 1.00 91.69 94 ARG A N 1
ATOM 727 C CA . ARG A 1 94 ? -13.963 -6.770 22.048 1.00 91.69 94 ARG A CA 1
ATOM 728 C C . ARG A 1 94 ? -14.134 -5.474 22.840 1.00 91.69 94 ARG A C 1
ATOM 730 O O . ARG A 1 94 ? -15.249 -5.150 23.239 1.00 91.69 94 ARG A O 1
ATOM 737 N N . ALA A 1 95 ? -13.062 -4.700 23.003 1.00 93.00 95 ALA A N 1
ATOM 738 C CA . ALA A 1 95 ? -13.124 -3.396 23.665 1.00 93.00 95 ALA A CA 1
ATOM 739 C C . ALA A 1 95 ? -13.975 -2.383 22.878 1.00 93.00 95 ALA A C 1
ATOM 741 O O . ALA A 1 95 ? -14.766 -1.646 23.471 1.00 93.00 95 ALA A O 1
ATOM 742 N N . ALA A 1 96 ? -13.868 -2.381 21.545 1.00 93.88 96 ALA A N 1
ATOM 743 C CA . ALA A 1 96 ? -14.691 -1.537 20.683 1.00 93.88 96 ALA A CA 1
ATOM 744 C C . ALA A 1 96 ? -16.189 -1.881 20.805 1.00 93.88 96 ALA A C 1
ATOM 746 O O . ALA A 1 96 ? -17.010 -0.974 20.947 1.00 93.88 96 ALA A O 1
ATOM 747 N N . GLN A 1 97 ? -16.543 -3.173 20.821 1.00 94.62 97 GLN A N 1
ATOM 748 C CA . GLN A 1 97 ? -17.924 -3.634 21.025 1.00 94.62 97 GLN A CA 1
ATOM 749 C C . GLN A 1 97 ? -18.482 -3.171 22.376 1.00 94.62 97 GLN A C 1
ATOM 751 O O . GLN A 1 97 ? -19.586 -2.629 22.426 1.00 94.62 97 GLN A O 1
ATOM 756 N N . LEU A 1 98 ? -17.707 -3.324 23.457 1.00 95.50 98 LEU A N 1
ATOM 757 C CA . LEU A 1 98 ? -18.102 -2.888 24.804 1.00 95.50 98 LEU A CA 1
ATOM 758 C C . LEU A 1 98 ? -18.228 -1.362 24.923 1.00 95.50 98 LEU A C 1
ATOM 760 O O . LEU A 1 98 ? -19.005 -0.873 25.735 1.00 95.50 98 LEU A O 1
ATOM 764 N N . SER A 1 99 ? -17.522 -0.614 24.072 1.00 92.88 99 SER A N 1
ATOM 765 C CA . SER A 1 99 ? -17.609 0.849 23.963 1.00 92.88 99 SER A CA 1
ATOM 766 C C . SER A 1 99 ? -18.761 1.326 23.060 1.00 92.88 99 SER A C 1
ATOM 768 O O . SER A 1 99 ? -18.808 2.493 22.673 1.00 92.88 99 SER A O 1
ATOM 770 N N . GLY A 1 100 ? -19.686 0.433 22.686 1.00 92.00 100 GLY A N 1
ATOM 771 C CA . GLY A 1 100 ? -20.880 0.756 21.897 1.00 92.00 100 GLY A CA 1
ATOM 772 C C . GLY A 1 100 ? -20.646 0.884 20.387 1.00 92.00 100 GLY A C 1
ATOM 773 O O . GLY A 1 100 ? -21.559 1.273 19.652 1.00 92.00 100 GLY A O 1
ATOM 774 N N . ILE A 1 101 ? -19.456 0.533 19.886 1.00 95.19 101 ILE A N 1
ATOM 775 C CA . ILE A 1 101 ? -19.175 0.525 18.448 1.00 95.19 101 ILE A CA 1
ATOM 776 C C . ILE A 1 101 ? -19.821 -0.710 17.820 1.00 95.19 101 ILE A C 1
ATOM 778 O O . ILE A 1 101 ? -19.528 -1.849 18.180 1.00 95.19 101 ILE A O 1
ATOM 782 N N . LYS A 1 102 ? -20.662 -0.497 16.804 1.00 94.88 102 LYS A N 1
ATOM 783 C CA . LYS A 1 102 ? -21.266 -1.577 16.009 1.00 94.88 102 LYS A CA 1
ATOM 784 C C . LYS A 1 102 ? -20.224 -2.229 15.085 1.00 94.88 102 LYS A C 1
ATOM 786 O O . LYS A 1 102 ? -20.232 -1.993 13.876 1.00 94.88 102 LYS A O 1
ATOM 791 N N . THR A 1 103 ? -19.332 -3.056 15.631 1.00 94.31 103 THR A N 1
ATOM 792 C CA . THR A 1 103 ? -18.163 -3.594 14.900 1.00 94.31 103 THR A CA 1
ATOM 793 C C . THR A 1 103 ? -18.537 -4.381 13.651 1.00 94.31 103 THR A C 1
ATOM 795 O O . THR A 1 103 ? -17.865 -4.255 12.630 1.00 94.31 103 THR A O 1
ATOM 798 N N . ARG A 1 104 ? -19.662 -5.110 13.677 1.00 95.12 104 ARG A N 1
ATOM 799 C CA . ARG A 1 104 ? -20.199 -5.826 12.509 1.00 95.12 104 ARG A CA 1
ATOM 800 C C . ARG A 1 104 ? -20.443 -4.898 11.314 1.00 95.12 104 ARG A C 1
ATOM 802 O O . ARG A 1 104 ? -20.089 -5.249 10.194 1.00 95.12 104 ARG A O 1
ATOM 809 N N . TRP A 1 105 ? -21.007 -3.714 11.554 1.00 94.44 105 TRP A N 1
ATOM 810 C CA . TRP A 1 105 ? -21.270 -2.726 10.505 1.00 94.44 105 TRP A CA 1
ATOM 811 C C . TRP A 1 105 ? -19.992 -2.044 10.032 1.00 94.44 105 TRP A C 1
ATOM 813 O O . TRP A 1 105 ? -19.816 -1.858 8.833 1.00 94.44 105 TRP A O 1
ATOM 823 N N . VAL A 1 106 ? -19.079 -1.730 10.953 1.00 95.25 106 VAL A N 1
ATOM 824 C CA . VAL A 1 106 ? -17.767 -1.169 10.600 1.00 95.25 106 VAL A CA 1
ATOM 825 C C . VAL A 1 106 ? -17.014 -2.135 9.683 1.00 95.25 106 VAL A C 1
ATOM 827 O O . VAL A 1 106 ? -16.586 -1.732 8.608 1.00 95.25 106 VAL A O 1
ATOM 830 N N . ARG A 1 107 ? -16.935 -3.423 10.043 1.00 94.12 107 ARG A N 1
ATOM 831 C CA . ARG A 1 107 ? -16.317 -4.459 9.200 1.00 94.12 107 ARG A CA 1
ATOM 832 C C . ARG A 1 107 ? -16.984 -4.573 7.842 1.00 94.12 107 ARG A C 1
ATOM 834 O O . ARG A 1 107 ? -16.291 -4.545 6.833 1.00 94.12 107 ARG A O 1
ATOM 841 N N . PHE A 1 108 ? -18.311 -4.667 7.816 1.00 96.25 108 PHE A N 1
ATOM 842 C CA . PHE A 1 108 ? -19.057 -4.758 6.564 1.00 96.25 108 PHE A CA 1
ATOM 843 C C . PHE A 1 108 ? -18.743 -3.577 5.634 1.00 96.25 108 PHE A C 1
ATOM 845 O O . PHE A 1 108 ? -18.387 -3.784 4.478 1.00 96.25 108 PHE A O 1
ATOM 852 N N . LEU A 1 109 ? -18.781 -2.346 6.152 1.00 95.81 109 LEU A N 1
ATOM 853 C CA . LEU A 1 109 ? -18.471 -1.146 5.373 1.00 95.81 109 LEU A CA 1
ATOM 854 C C . LEU A 1 109 ? -17.012 -1.107 4.902 1.00 95.81 109 LEU A C 1
ATOM 856 O O . LEU A 1 109 ? -16.759 -0.660 3.785 1.00 95.81 109 LEU A O 1
ATOM 860 N N . VAL A 1 110 ? -16.057 -1.581 5.708 1.00 94.56 110 VAL A N 1
ATOM 861 C CA . VAL A 1 110 ? -14.644 -1.680 5.301 1.00 94.56 110 VAL A CA 1
ATOM 862 C C . VAL A 1 110 ? -14.478 -2.656 4.134 1.00 94.56 110 VAL A C 1
ATOM 864 O O . VAL A 1 110 ? -13.844 -2.298 3.144 1.00 94.56 110 VAL A O 1
ATOM 867 N N . PHE A 1 111 ? -15.099 -3.838 4.187 1.00 95.44 111 PHE A N 1
ATOM 868 C CA . PHE A 1 111 ? -15.049 -4.805 3.081 1.00 95.44 111 PHE A CA 1
ATOM 869 C C . PHE A 1 111 ? -15.733 -4.287 1.808 1.00 95.44 111 PHE A C 1
ATOM 871 O O . PHE A 1 111 ? -15.210 -4.480 0.712 1.00 95.44 111 PHE A O 1
ATOM 878 N N . VAL A 1 112 ? -16.856 -3.572 1.932 1.00 96.75 112 VAL A N 1
ATOM 879 C CA . VAL A 1 112 ? -17.513 -2.926 0.782 1.00 96.75 112 VAL A CA 1
ATOM 880 C C . VAL A 1 112 ? -16.605 -1.861 0.154 1.00 96.75 112 VAL A C 1
ATOM 882 O O . VAL A 1 112 ? -16.453 -1.831 -1.066 1.00 96.75 112 VAL A O 1
ATOM 885 N N . ASN A 1 113 ? -15.948 -1.025 0.967 1.00 95.56 113 ASN A N 1
ATOM 886 C CA . ASN A 1 113 ? -14.981 -0.041 0.466 1.00 95.56 113 ASN A CA 1
ATOM 887 C C . ASN A 1 113 ? -13.762 -0.709 -0.191 1.00 95.56 113 ASN A C 1
ATOM 889 O O . ASN A 1 113 ? -13.286 -0.223 -1.215 1.00 95.56 113 ASN A O 1
ATOM 893 N N . MET A 1 114 ? -13.289 -1.841 0.344 1.00 94.38 114 MET A N 1
ATOM 894 C CA . MET A 1 114 ? -12.217 -2.630 -0.273 1.00 94.38 114 MET A CA 1
ATOM 895 C C . MET A 1 114 ? -12.616 -3.112 -1.675 1.00 94.38 114 MET A C 1
ATOM 897 O O . MET A 1 114 ? -11.841 -2.956 -2.615 1.00 94.38 114 MET A O 1
ATOM 901 N N . GLY A 1 115 ? -13.842 -3.623 -1.837 1.00 95.88 115 GLY A N 1
ATOM 902 C CA . GLY A 1 115 ? -14.376 -4.029 -3.141 1.00 95.88 115 GLY A CA 1
ATOM 903 C C . GLY A 1 115 ? -14.504 -2.863 -4.127 1.00 95.88 115 GLY A C 1
ATOM 904 O O . GLY A 1 115 ? -14.106 -2.989 -5.284 1.00 95.88 115 GLY A O 1
ATOM 905 N N . LEU A 1 116 ? -14.979 -1.701 -3.663 1.00 96.12 116 LEU A N 1
ATOM 906 C CA . LEU A 1 116 ? -15.039 -0.478 -4.471 1.00 96.12 116 LEU A CA 1
ATOM 907 C C . LEU A 1 116 ? -13.641 -0.064 -4.964 1.00 96.12 116 LEU A C 1
ATOM 909 O O . LEU A 1 116 ? -13.464 0.252 -6.138 1.00 96.12 116 LEU A O 1
ATOM 913 N N . MET A 1 117 ? -12.637 -0.089 -4.084 1.00 93.19 117 MET A N 1
ATOM 914 C CA . MET A 1 117 ? -11.255 0.254 -4.434 1.00 93.19 117 MET A CA 1
ATOM 915 C C . MET A 1 117 ? -10.626 -0.751 -5.396 1.00 93.19 117 MET A C 1
ATOM 917 O O . MET A 1 117 ? -9.956 -0.335 -6.340 1.00 93.19 117 MET A O 1
ATOM 921 N N . ALA A 1 118 ? -10.893 -2.046 -5.219 1.00 93.19 118 ALA A N 1
ATOM 922 C CA . ALA A 1 118 ? -10.463 -3.076 -6.160 1.00 93.19 118 ALA A CA 1
ATOM 923 C C . ALA A 1 118 ? -11.086 -2.869 -7.552 1.00 93.19 118 ALA A C 1
ATOM 925 O O . ALA A 1 118 ? -10.381 -2.947 -8.558 1.00 93.19 118 ALA A O 1
ATOM 926 N N . ALA A 1 119 ? -12.376 -2.518 -7.621 1.00 93.44 119 ALA A N 1
ATOM 927 C CA . ALA A 1 119 ? -13.051 -2.210 -8.881 1.00 93.44 119 ALA A CA 1
ATOM 928 C C . ALA A 1 119 ? -12.445 -0.977 -9.574 1.00 93.44 119 ALA A C 1
ATOM 930 O O . ALA A 1 119 ? -12.146 -1.025 -10.766 1.00 93.44 119 ALA A O 1
ATOM 931 N N . VAL A 1 120 ? -12.197 0.108 -8.829 1.00 93.69 120 VAL A N 1
ATOM 932 C CA . VAL A 1 120 ? -11.535 1.312 -9.364 1.00 93.69 120 VAL A CA 1
ATOM 933 C C . VAL A 1 120 ? -10.126 0.985 -9.869 1.00 93.69 120 VAL A C 1
ATOM 935 O O . VAL A 1 120 ? -9.776 1.381 -10.980 1.00 93.69 120 VAL A O 1
ATOM 938 N N . ALA A 1 121 ? -9.335 0.223 -9.109 1.00 90.75 121 ALA A N 1
ATOM 939 C CA . ALA A 1 121 ? -7.997 -0.198 -9.524 1.00 90.75 121 ALA A CA 1
ATOM 940 C C . ALA A 1 121 ? -8.027 -1.055 -10.804 1.00 90.75 121 ALA A C 1
ATOM 942 O O . ALA A 1 121 ? -7.236 -0.816 -11.717 1.00 90.75 121 ALA A O 1
ATOM 943 N N . GLY A 1 122 ? -8.970 -1.998 -10.909 1.00 90.25 122 GLY A N 1
ATOM 944 C CA . GLY A 1 122 ? -9.156 -2.840 -12.095 1.00 90.25 122 GLY A CA 1
ATOM 945 C C . GLY A 1 122 ? -9.572 -2.052 -13.341 1.00 90.25 122 GLY A C 1
ATOM 946 O O . GLY A 1 122 ? -9.027 -2.282 -14.425 1.00 90.25 122 GLY A O 1
ATOM 947 N N . LEU A 1 123 ? -10.474 -1.074 -13.191 1.00 90.00 123 LEU A N 1
ATOM 948 C CA . LEU A 1 123 ? -10.873 -0.171 -14.278 1.00 90.00 123 LEU A CA 1
ATOM 949 C C . LEU A 1 123 ? -9.690 0.664 -14.775 1.00 90.00 123 LEU A C 1
ATOM 951 O O . LEU A 1 123 ? -9.454 0.741 -15.979 1.00 90.00 123 LEU A O 1
ATOM 955 N N . VAL A 1 124 ? -8.911 1.240 -13.857 1.00 90.06 124 VAL A N 1
ATOM 956 C CA . VAL A 1 124 ? -7.718 2.035 -14.188 1.00 90.06 124 VAL A CA 1
ATOM 957 C C . VAL A 1 124 ? -6.657 1.177 -14.871 1.00 90.06 124 VAL A C 1
ATOM 959 O O . VAL A 1 124 ? -6.065 1.602 -15.861 1.00 90.06 124 VAL A O 1
ATOM 962 N N . PHE A 1 125 ? -6.425 -0.040 -14.378 1.00 87.81 125 PHE A N 1
ATOM 963 C CA . PHE A 1 125 ? -5.455 -0.956 -14.971 1.00 87.81 125 PHE A CA 1
ATOM 964 C C . PHE A 1 125 ? -5.853 -1.372 -16.393 1.00 87.81 125 PHE A C 1
ATOM 966 O O . PHE A 1 125 ? -5.021 -1.336 -17.301 1.00 87.81 125 PHE A O 1
ATOM 973 N N . SER A 1 126 ? -7.132 -1.691 -16.602 1.00 88.62 126 SER A N 1
ATOM 974 C CA . SER A 1 126 ? -7.671 -2.050 -17.920 1.00 88.62 126 SER A CA 1
ATOM 975 C C . SER A 1 126 ? -7.614 -0.870 -18.894 1.00 88.62 126 SER A C 1
ATOM 977 O O . SER A 1 126 ? -7.193 -1.036 -20.038 1.00 88.62 126 SER A O 1
ATOM 979 N N . ALA A 1 127 ? -7.952 0.339 -18.428 1.00 87.50 127 ALA A N 1
ATOM 980 C CA . ALA A 1 127 ? -7.824 1.569 -19.211 1.00 87.50 127 ALA A CA 1
ATOM 981 C C . ALA A 1 127 ? -6.365 1.849 -19.604 1.00 87.50 127 ALA A C 1
ATOM 983 O O . ALA A 1 127 ? -6.093 2.253 -20.732 1.00 87.50 127 ALA A O 1
ATOM 984 N N . ARG A 1 128 ? -5.408 1.569 -18.708 1.00 85.00 128 ARG A N 1
ATOM 985 C CA . ARG A 1 128 ? -3.975 1.729 -18.990 1.00 85.00 128 ARG A CA 1
ATOM 986 C C . ARG A 1 128 ? -3.485 0.790 -20.087 1.00 85.00 128 ARG A C 1
ATOM 988 O O . ARG A 1 128 ? -2.672 1.197 -20.914 1.00 85.00 128 ARG A O 1
ATOM 995 N N . LEU A 1 129 ? -3.933 -0.463 -20.070 1.00 82.69 129 LEU A N 1
ATOM 996 C CA . LEU A 1 129 ? -3.506 -1.473 -21.038 1.00 82.69 129 LEU A CA 1
ATOM 997 C C . LEU A 1 129 ? -4.276 -1.413 -22.364 1.00 82.69 129 LEU A C 1
ATOM 999 O O . LEU A 1 129 ? -3.852 -2.061 -23.316 1.00 82.69 129 LEU A O 1
ATOM 1003 N N . ASN A 1 130 ? -5.385 -0.662 -22.439 1.00 84.00 130 ASN A N 1
ATOM 1004 C CA . ASN A 1 130 ? -6.348 -0.703 -23.552 1.00 84.00 130 ASN A CA 1
ATOM 1005 C C . ASN A 1 130 ? -6.796 -2.138 -23.916 1.00 84.00 130 ASN A C 1
ATOM 1007 O O . ASN A 1 130 ? -7.216 -2.405 -25.039 1.00 84.00 130 ASN A O 1
ATOM 1011 N N . ALA A 1 131 ? -6.676 -3.073 -22.971 1.00 83.50 131 ALA A N 1
ATOM 1012 C CA . ALA A 1 131 ? -6.950 -4.492 -23.138 1.00 83.50 131 ALA A CA 1
ATOM 1013 C C . ALA A 1 131 ? -7.164 -5.138 -21.763 1.00 83.50 131 ALA A C 1
ATOM 1015 O O . ALA A 1 131 ? -6.558 -4.729 -20.771 1.00 83.50 131 ALA A O 1
ATOM 1016 N N . ALA A 1 132 ? -7.995 -6.178 -21.714 1.00 80.81 132 ALA A N 1
ATOM 1017 C CA . ALA A 1 132 ? -8.220 -6.990 -20.523 1.00 80.81 132 ALA A CA 1
ATOM 1018 C C . ALA A 1 132 ? -7.724 -8.415 -20.792 1.00 80.81 132 ALA A C 1
ATOM 1020 O O . ALA A 1 132 ? -8.452 -9.256 -21.319 1.00 80.81 132 ALA A O 1
ATOM 1021 N N . ALA A 1 133 ? -6.453 -8.672 -20.483 1.00 83.62 133 ALA A N 1
ATOM 1022 C CA . ALA A 1 133 ? -5.902 -10.021 -20.549 1.00 83.62 133 ALA A CA 1
ATOM 1023 C C . ALA A 1 133 ? -6.439 -10.867 -19.376 1.00 83.62 133 ALA A C 1
ATOM 1025 O O . ALA A 1 133 ? -6.577 -10.334 -18.279 1.00 83.62 133 ALA A O 1
ATOM 1026 N N . PRO A 1 134 ? -6.669 -12.183 -19.534 1.00 81.31 134 PRO A N 1
ATOM 1027 C CA . PRO A 1 134 ? -7.104 -13.046 -18.428 1.00 81.31 134 PRO A CA 1
ATOM 1028 C C . PRO A 1 134 ? -6.109 -13.111 -17.260 1.00 81.31 134 PRO A C 1
ATOM 1030 O O . PRO A 1 134 ? -6.489 -13.393 -16.132 1.00 81.31 134 PRO A O 1
ATOM 1033 N N . SER A 1 135 ? -4.829 -12.842 -17.529 1.00 82.81 135 SER A N 1
ATOM 1034 C CA . SER A 1 135 ? -3.760 -12.759 -16.530 1.00 82.81 135 SER A CA 1
ATOM 1035 C C . SER A 1 135 ? -3.618 -11.369 -15.891 1.00 82.81 135 SER A C 1
ATOM 1037 O O . SER A 1 135 ? -2.754 -11.170 -15.034 1.00 82.81 135 SER A O 1
ATOM 1039 N N . ALA A 1 136 ? -4.428 -10.389 -16.305 1.00 81.44 136 ALA A N 1
ATOM 1040 C CA . ALA A 1 136 ? -4.427 -9.051 -15.730 1.00 81.44 136 ALA A CA 1
ATOM 1041 C C . ALA A 1 136 ? -4.838 -9.107 -14.253 1.0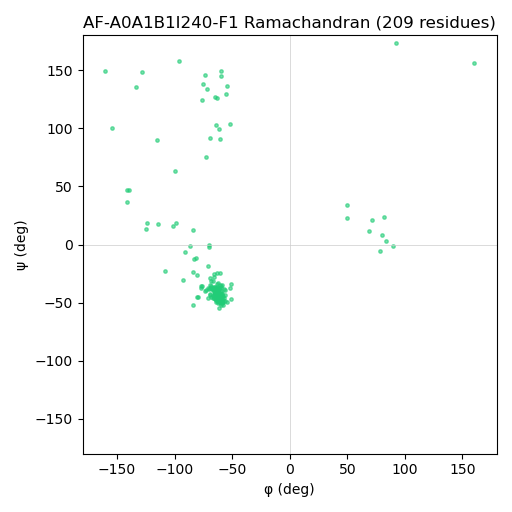0 81.44 136 ALA A C 1
ATOM 1043 O O . ALA A 1 136 ? -5.899 -9.620 -13.918 1.00 81.44 136 ALA A O 1
ATOM 1044 N N . GLY A 1 137 ? -4.004 -8.547 -13.377 1.00 78.62 137 GLY A N 1
ATOM 1045 C CA . GLY A 1 137 ? -4.268 -8.501 -11.936 1.00 78.62 137 GLY A CA 1
ATOM 1046 C C . GLY A 1 137 ? -3.737 -9.692 -11.137 1.00 78.62 137 GLY A C 1
ATOM 1047 O O . GLY A 1 137 ? -3.844 -9.679 -9.916 1.00 78.62 137 GLY A O 1
ATOM 1048 N N . MET A 1 138 ? -3.108 -10.681 -11.782 1.00 86.19 138 MET A N 1
ATOM 1049 C CA . MET A 1 138 ? -2.413 -11.756 -11.069 1.00 86.19 138 MET A CA 1
ATOM 1050 C C . MET A 1 138 ? -1.372 -11.169 -10.102 1.00 86.19 138 MET A C 1
ATOM 1052 O O . MET A 1 138 ? -0.536 -10.359 -10.509 1.00 86.19 138 MET A O 1
ATOM 1056 N N . MET A 1 139 ? -1.408 -11.605 -8.838 1.00 85.06 139 MET A N 1
ATOM 1057 C CA . MET A 1 139 ? -0.504 -11.182 -7.752 1.00 85.06 139 MET A CA 1
ATOM 1058 C C . MET A 1 139 ? -0.677 -9.736 -7.266 1.00 85.06 139 MET A C 1
ATOM 1060 O O . MET A 1 139 ? 0.141 -9.254 -6.477 1.00 85.06 139 MET A O 1
ATOM 1064 N N . PHE A 1 140 ? -1.745 -9.040 -7.663 1.00 89.19 140 PHE A N 1
ATOM 1065 C CA . PHE A 1 140 ? -2.027 -7.705 -7.122 1.00 89.19 140 PHE A CA 1
ATOM 1066 C C . PHE A 1 140 ? -2.368 -7.751 -5.636 1.00 89.19 140 PHE A C 1
ATOM 1068 O O . PHE A 1 140 ? -2.082 -6.796 -4.917 1.00 89.19 140 PHE A O 1
ATOM 1075 N N . GLU A 1 141 ? -2.918 -8.862 -5.154 1.00 91.19 141 GLU A N 1
ATOM 1076 C CA . GLU A 1 141 ? -3.179 -9.073 -3.734 1.00 91.19 141 GLU A CA 1
ATOM 1077 C C . GLU A 1 141 ? -1.872 -9.123 -2.942 1.00 91.19 141 GLU A C 1
ATOM 1079 O O . GLU A 1 141 ? -1.770 -8.485 -1.894 1.00 91.19 141 GLU A O 1
ATOM 1084 N N . LEU A 1 142 ? -0.853 -9.823 -3.461 1.00 91.69 142 LEU A N 1
ATOM 1085 C CA . LEU A 1 142 ? 0.463 -9.889 -2.824 1.00 91.69 142 LEU A CA 1
ATOM 1086 C C . LEU A 1 142 ? 1.098 -8.498 -2.753 1.00 91.69 142 LEU A C 1
ATOM 1088 O O . LEU A 1 142 ? 1.570 -8.096 -1.690 1.00 91.69 142 LEU A O 1
ATOM 1092 N N . ASP A 1 143 ? 1.069 -7.757 -3.863 1.00 92.06 143 ASP A N 1
ATOM 1093 C CA . ASP A 1 143 ? 1.614 -6.400 -3.922 1.00 92.06 143 ASP A CA 1
ATOM 1094 C C . ASP A 1 143 ? 0.856 -5.449 -2.980 1.00 92.06 143 ASP A C 1
ATOM 1096 O O . ASP A 1 143 ? 1.482 -4.638 -2.296 1.00 92.06 143 ASP A O 1
ATOM 1100 N N . ALA A 1 144 ? -0.472 -5.575 -2.879 1.00 92.00 144 ALA A N 1
ATOM 1101 C CA . ALA A 1 144 ? -1.295 -4.770 -1.979 1.00 92.00 144 ALA A CA 1
ATOM 1102 C C . ALA A 1 144 ? -1.005 -5.068 -0.499 1.00 92.00 144 ALA A C 1
ATOM 1104 O O . ALA A 1 144 ? -0.820 -4.142 0.293 1.00 92.00 144 ALA A O 1
ATOM 1105 N N . ILE A 1 145 ? -0.917 -6.347 -0.123 1.00 92.38 145 ILE A N 1
ATOM 1106 C CA . ILE A 1 145 ? -0.617 -6.758 1.255 1.00 92.38 145 ILE A CA 1
ATOM 1107 C C . ILE A 1 145 ? 0.808 -6.329 1.635 1.00 92.38 145 ILE A C 1
ATOM 1109 O O . ILE A 1 145 ? 1.005 -5.728 2.693 1.00 92.38 145 ILE A O 1
ATOM 1113 N N . ALA A 1 146 ? 1.791 -6.560 0.759 1.00 92.25 146 ALA A N 1
ATOM 1114 C CA . ALA A 1 146 ? 3.172 -6.134 0.977 1.00 92.25 146 ALA A CA 1
ATOM 1115 C C . ALA A 1 146 ? 3.287 -4.612 1.108 1.00 92.25 146 ALA A C 1
ATOM 1117 O O . ALA A 1 146 ? 3.941 -4.128 2.029 1.00 92.25 146 ALA A O 1
ATOM 1118 N N . ALA A 1 147 ? 2.597 -3.850 0.257 1.00 93.06 147 ALA A N 1
ATOM 1119 C CA . ALA A 1 147 ? 2.559 -2.395 0.339 1.00 93.06 147 ALA A CA 1
ATOM 1120 C C . ALA A 1 147 ? 2.017 -1.895 1.687 1.00 93.06 147 ALA A C 1
ATOM 1122 O O . ALA A 1 147 ? 2.595 -0.984 2.281 1.00 93.06 147 ALA A O 1
ATOM 1123 N N . CYS A 1 148 ? 0.941 -2.498 2.201 1.00 91.62 148 CYS A N 1
ATOM 1124 C CA . CYS A 1 148 ? 0.394 -2.131 3.506 1.00 91.62 148 CYS A CA 1
ATOM 1125 C C . CYS A 1 148 ? 1.384 -2.414 4.648 1.00 91.62 148 CYS A C 1
ATOM 1127 O O . CYS A 1 148 ? 1.593 -1.537 5.488 1.00 91.62 148 CYS A O 1
ATOM 1129 N N . TYR A 1 149 ? 2.027 -3.586 4.656 1.00 90.00 149 TYR A N 1
ATOM 1130 C CA . TYR A 1 149 ? 2.973 -3.971 5.710 1.00 90.00 149 TYR A CA 1
ATOM 1131 C C . TYR A 1 149 ? 4.288 -3.192 5.667 1.00 90.00 149 TYR A C 1
ATOM 1133 O O . TYR A 1 149 ? 4.718 -2.657 6.685 1.00 90.00 149 TYR A O 1
ATOM 1141 N N . ILE A 1 150 ? 4.891 -3.041 4.485 1.00 89.25 150 ILE A N 1
ATOM 1142 C CA . ILE A 1 150 ? 6.082 -2.196 4.289 1.00 89.25 150 ILE A CA 1
ATOM 1143 C C . ILE A 1 150 ? 5.764 -0.741 4.659 1.00 89.25 150 ILE A C 1
ATOM 1145 O O . ILE A 1 150 ? 6.594 -0.037 5.231 1.00 89.25 150 ILE A O 1
ATOM 1149 N N . GLY A 1 151 ? 4.534 -0.302 4.381 1.00 88.56 151 GLY A N 1
ATOM 1150 C CA . GLY A 1 151 ? 4.003 0.999 4.770 1.00 88.56 151 GLY A CA 1
ATOM 1151 C C . GLY A 1 151 ? 3.741 1.182 6.270 1.00 88.56 151 GLY A C 1
ATOM 1152 O O . GLY A 1 151 ? 3.296 2.259 6.675 1.00 88.56 151 GLY A O 1
ATOM 1153 N N . GLY A 1 152 ? 3.994 0.166 7.099 1.00 86.38 152 GLY A N 1
ATOM 1154 C CA . GLY A 1 152 ? 3.859 0.226 8.555 1.00 86.38 152 GLY A CA 1
ATOM 1155 C C . GLY A 1 152 ? 2.436 0.022 9.078 1.00 86.38 152 GLY A C 1
ATOM 1156 O O . GLY A 1 152 ? 2.117 0.505 10.167 1.00 86.38 152 GLY A O 1
ATOM 1157 N N . ALA A 1 153 ? 1.558 -0.635 8.314 1.00 89.06 153 ALA A N 1
ATOM 1158 C CA . ALA A 1 153 ? 0.328 -1.184 8.876 1.00 89.06 153 ALA A CA 1
ATOM 1159 C C . ALA A 1 153 ? 0.660 -2.409 9.742 1.00 89.06 153 ALA A C 1
ATOM 1161 O O . ALA A 1 153 ? 1.431 -3.267 9.323 1.00 89.06 153 ALA A O 1
ATOM 1162 N N . SER A 1 154 ? 0.072 -2.480 10.935 1.00 85.38 154 SER A N 1
ATOM 1163 C CA . SER A 1 154 ? 0.321 -3.574 11.877 1.00 85.38 154 SER A CA 1
ATOM 1164 C C . SER A 1 154 ? -0.392 -4.864 11.465 1.00 85.38 154 SER A C 1
ATOM 1166 O O . SER A 1 154 ? -1.584 -4.833 11.141 1.00 85.38 154 SER A O 1
ATOM 1168 N N . ALA A 1 155 ? 0.293 -6.003 11.602 1.00 82.38 155 ALA A N 1
ATOM 1169 C CA . ALA A 1 155 ? -0.286 -7.338 11.393 1.00 82.38 155 ALA A CA 1
ATOM 1170 C C . ALA A 1 155 ? -1.344 -7.699 12.431 1.00 82.38 155 ALA A C 1
ATOM 1172 O O . ALA A 1 155 ? -2.309 -8.400 12.127 1.00 82.38 155 ALA A O 1
ATOM 1173 N N . SER A 1 156 ? -1.189 -7.180 13.647 1.00 80.94 156 SER A N 1
ATOM 1174 C CA . SER A 1 156 ? -2.148 -7.349 14.737 1.00 80.94 156 SER A CA 1
ATOM 1175 C C . SER A 1 156 ? -3.328 -6.371 14.654 1.00 80.94 156 SER A C 1
ATOM 1177 O O . SER A 1 156 ? -4.339 -6.581 15.322 1.00 80.94 156 SER A O 1
ATOM 1179 N N . GLY A 1 157 ? -3.241 -5.353 13.789 1.00 83.62 157 GLY A N 1
ATOM 1180 C CA . GLY A 1 157 ? -4.303 -4.385 13.525 1.00 83.62 157 GLY A CA 1
ATOM 1181 C C . GLY A 1 157 ? -4.247 -3.116 14.386 1.00 83.62 157 GLY A C 1
ATOM 1182 O O . GLY A 1 157 ? -3.408 -2.940 15.265 1.00 83.62 157 GLY A O 1
ATOM 1183 N N . GLY A 1 158 ? -5.125 -2.158 14.072 1.00 81.62 158 GLY A N 1
ATOM 1184 C CA . GLY A 1 158 ? -5.322 -0.931 14.861 1.00 81.62 158 GLY A CA 1
ATOM 1185 C C . GLY A 1 158 ? -4.283 0.175 14.669 1.00 81.62 158 GLY A C 1
ATOM 1186 O O . GLY A 1 158 ? -4.480 1.279 15.172 1.00 81.62 158 GLY A O 1
ATOM 1187 N N . VAL A 1 159 ? -3.218 -0.079 13.905 1.00 85.94 159 VAL A N 1
ATOM 1188 C CA . VAL A 1 159 ? -2.155 0.890 13.606 1.00 85.94 159 VAL A CA 1
ATOM 1189 C C . VAL A 1 159 ? -1.838 0.865 12.113 1.00 85.94 159 VAL A C 1
ATOM 1191 O O . VAL A 1 159 ? -1.723 -0.200 11.511 1.00 85.94 159 VAL A O 1
ATOM 1194 N N . GLY A 1 160 ? -1.703 2.046 11.512 1.00 87.94 160 GLY A N 1
ATOM 1195 C CA . GLY A 1 160 ? -1.321 2.213 10.110 1.00 87.94 160 GLY A CA 1
ATOM 1196 C C . GLY A 1 160 ? -1.706 3.590 9.576 1.00 87.94 160 GLY A C 1
ATOM 1197 O O . GLY A 1 160 ? -2.620 4.236 10.092 1.00 87.94 160 GLY A O 1
ATOM 1198 N N . THR A 1 161 ? -1.023 4.055 8.531 1.00 90.25 161 THR A N 1
ATOM 1199 C CA . THR A 1 161 ? -1.340 5.337 7.884 1.00 90.25 161 THR A CA 1
ATOM 1200 C C . THR A 1 161 ? -1.502 5.164 6.383 1.00 90.25 161 THR A C 1
ATOM 1202 O O . THR A 1 161 ? -0.837 4.339 5.762 1.00 90.25 161 THR A O 1
ATOM 1205 N N . ILE A 1 162 ? -2.362 5.987 5.785 1.00 91.88 162 ILE A N 1
ATOM 1206 C CA . ILE A 1 162 ? -2.590 5.964 4.334 1.00 91.88 162 ILE A CA 1
ATOM 1207 C C . ILE A 1 162 ? -1.333 6.393 3.583 1.00 91.88 162 ILE A C 1
ATOM 1209 O O . ILE A 1 162 ? -0.980 5.780 2.585 1.00 91.88 162 ILE A O 1
ATOM 1213 N N . ILE A 1 163 ? -0.621 7.403 4.095 1.00 90.69 163 ILE A N 1
ATOM 1214 C CA . ILE A 1 163 ? 0.650 7.846 3.511 1.00 90.69 163 ILE A CA 1
ATOM 1215 C C . ILE A 1 163 ? 1.667 6.698 3.536 1.00 90.69 163 ILE A C 1
ATOM 1217 O O . ILE A 1 163 ? 2.318 6.455 2.527 1.00 90.69 163 ILE A O 1
ATOM 1221 N N . GLY A 1 164 ? 1.752 5.956 4.645 1.00 90.50 164 GLY A N 1
ATOM 1222 C CA . GLY A 1 164 ? 2.601 4.771 4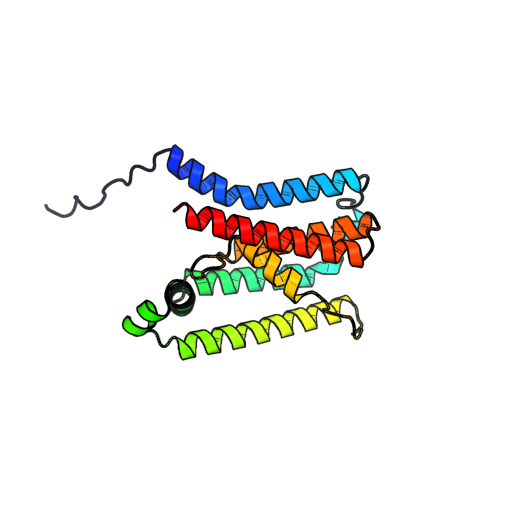.750 1.00 90.50 164 GLY A CA 1
ATOM 1223 C C . GLY A 1 164 ? 2.260 3.712 3.701 1.00 90.50 164 GLY A C 1
ATOM 1224 O O . GLY A 1 164 ? 3.140 3.295 2.955 1.00 90.50 164 GLY A O 1
ATOM 1225 N N . ALA A 1 165 ? 0.981 3.348 3.558 1.00 92.56 165 ALA A N 1
ATOM 1226 C CA . ALA A 1 165 ? 0.537 2.377 2.551 1.00 92.56 165 ALA A CA 1
ATOM 1227 C C . ALA A 1 165 ? 0.858 2.816 1.108 1.00 92.56 165 ALA A C 1
ATOM 1229 O O . ALA A 1 165 ? 1.257 1.996 0.285 1.00 92.56 165 ALA A O 1
ATOM 1230 N N . VAL A 1 166 ? 0.743 4.114 0.800 1.00 92.75 166 VAL A N 1
ATOM 1231 C CA . VAL A 1 166 ? 1.123 4.667 -0.512 1.00 92.75 166 VAL A CA 1
ATOM 1232 C C . VAL A 1 166 ? 2.629 4.563 -0.736 1.00 92.75 166 VAL A C 1
ATOM 1234 O O . VAL A 1 166 ? 3.052 4.148 -1.811 1.00 92.75 166 VAL A O 1
ATOM 1237 N N . VAL A 1 167 ? 3.444 4.899 0.269 1.00 92.06 167 VAL A N 1
ATOM 1238 C CA . VAL A 1 167 ? 4.907 4.759 0.191 1.00 92.06 167 VAL A CA 1
ATOM 1239 C C . VAL A 1 167 ? 5.299 3.292 0.007 1.00 92.06 167 VAL A C 1
ATOM 1241 O O . VAL A 1 167 ? 6.111 2.998 -0.864 1.00 92.06 167 VAL A O 1
ATOM 1244 N N . GLY A 1 168 ? 4.679 2.360 0.735 1.00 92.31 168 GLY A N 1
ATOM 1245 C CA . GLY A 1 168 ? 4.882 0.923 0.529 1.00 92.31 168 GLY A CA 1
ATOM 1246 C C . GLY A 1 168 ? 4.455 0.454 -0.868 1.00 92.31 168 GLY A C 1
ATOM 1247 O O . GLY A 1 168 ? 5.151 -0.344 -1.492 1.00 92.31 168 GLY A O 1
ATOM 1248 N N . GLY A 1 169 ? 3.373 1.012 -1.417 1.00 92.94 169 GLY A N 1
ATOM 1249 C CA . GLY A 1 169 ? 2.954 0.775 -2.802 1.00 92.94 169 GLY A CA 1
ATOM 1250 C C . GLY A 1 169 ? 3.972 1.284 -3.823 1.00 92.94 169 GLY A C 1
ATOM 1251 O O . GLY A 1 169 ? 4.259 0.599 -4.804 1.00 92.94 169 GLY A O 1
ATOM 1252 N N . LEU A 1 170 ? 4.582 2.446 -3.571 1.00 91.88 170 LEU A N 1
ATOM 1253 C CA . LEU A 1 170 ? 5.689 2.962 -4.380 1.00 91.88 170 LEU A CA 1
ATOM 1254 C C . LEU A 1 170 ? 6.930 2.071 -4.273 1.00 91.88 170 LEU A C 1
ATOM 1256 O O . LEU A 1 170 ? 7.565 1.826 -5.294 1.00 91.88 170 LEU A O 1
ATOM 1260 N N . VAL A 1 171 ? 7.244 1.536 -3.088 1.00 92.44 171 VAL A N 1
ATOM 1261 C CA . VAL A 1 171 ? 8.338 0.564 -2.909 1.00 92.44 171 VAL A CA 1
ATOM 1262 C C . VAL A 1 171 ? 8.093 -0.675 -3.769 1.00 92.44 171 VAL A C 1
ATOM 1264 O O . VAL A 1 171 ? 8.965 -1.048 -4.554 1.00 92.44 171 VAL A O 1
ATOM 1267 N N . MET A 1 172 ? 6.896 -1.266 -3.695 1.00 91.81 172 MET A N 1
ATOM 1268 C CA . MET A 1 172 ? 6.529 -2.416 -4.532 1.00 91.81 172 MET A CA 1
ATOM 1269 C C . MET A 1 172 ? 6.554 -2.069 -6.026 1.00 91.81 172 MET A C 1
ATOM 1271 O O . MET A 1 172 ? 7.000 -2.877 -6.840 1.00 91.81 172 MET A O 1
ATOM 1275 N N . GLY A 1 173 ? 6.141 -0.853 -6.393 1.00 90.25 173 GLY A N 1
ATOM 1276 C CA . GLY A 1 173 ? 6.202 -0.348 -7.762 1.00 90.25 173 GLY A CA 1
ATOM 1277 C C . GLY A 1 173 ? 7.632 -0.226 -8.291 1.00 90.25 173 GLY A C 1
ATOM 1278 O O . GLY A 1 173 ? 7.918 -0.713 -9.386 1.00 90.25 173 GLY A O 1
ATOM 1279 N N . VAL A 1 174 ? 8.541 0.384 -7.526 1.00 90.69 174 VAL A N 1
ATOM 1280 C CA . VAL A 1 174 ? 9.964 0.507 -7.884 1.00 90.69 174 VAL A CA 1
ATOM 1281 C C . VAL A 1 174 ? 10.614 -0.869 -7.969 1.00 90.69 174 VAL A C 1
ATOM 1283 O O . VAL A 1 174 ? 11.324 -1.135 -8.932 1.00 90.69 174 VAL A O 1
ATOM 1286 N N . LEU A 1 175 ? 10.325 -1.760 -7.020 1.00 91.69 175 LEU A N 1
ATOM 1287 C CA . LEU A 1 175 ? 10.845 -3.126 -7.006 1.00 91.69 175 LEU A CA 1
ATOM 1288 C C . LEU A 1 175 ? 10.393 -3.918 -8.242 1.00 91.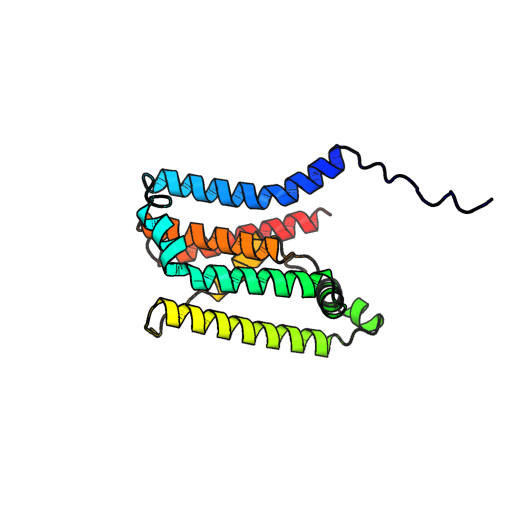69 175 LEU A C 1
ATOM 1290 O O . LEU A 1 175 ? 11.215 -4.542 -8.908 1.00 91.69 175 LEU A O 1
ATOM 1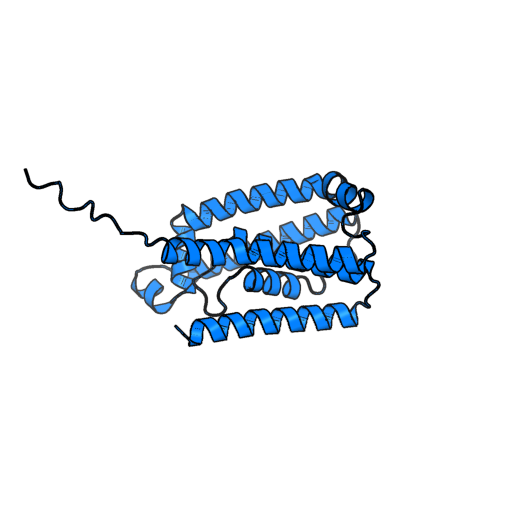294 N N . ASN A 1 176 ? 9.109 -3.841 -8.600 1.00 90.12 176 ASN A N 1
ATOM 1295 C CA . ASN A 1 176 ? 8.562 -4.514 -9.780 1.00 90.12 176 ASN A CA 1
ATOM 1296 C C . ASN A 1 176 ? 9.177 -3.968 -11.084 1.00 90.12 176 ASN A C 1
ATOM 1298 O O . ASN A 1 176 ? 9.703 -4.729 -11.894 1.00 90.12 176 ASN A O 1
ATOM 1302 N N . ASN A 1 177 ? 9.202 -2.641 -11.257 1.00 88.56 177 ASN A N 1
ATOM 1303 C CA . ASN A 1 177 ? 9.791 -2.026 -12.451 1.00 88.56 177 ASN A CA 1
ATOM 1304 C C . ASN A 1 177 ? 11.305 -2.267 -12.541 1.00 88.56 177 ASN A C 1
ATOM 1306 O O . ASN A 1 177 ? 11.804 -2.582 -13.616 1.00 88.56 177 ASN A O 1
ATOM 1310 N N . GLY A 1 178 ? 12.031 -2.163 -11.427 1.00 88.06 178 GLY A N 1
ATOM 1311 C CA . GLY A 1 178 ? 13.475 -2.378 -11.375 1.00 88.06 178 GLY A CA 1
ATOM 1312 C C . GLY A 1 178 ? 13.867 -3.801 -11.764 1.00 88.06 178 GLY A C 1
ATOM 1313 O O . GLY A 1 178 ? 14.678 -3.982 -12.670 1.00 88.06 178 GLY A O 1
ATOM 1314 N N . MET A 1 179 ? 13.226 -4.812 -11.168 1.00 90.38 179 MET A N 1
ATOM 1315 C CA . MET A 1 179 ? 13.456 -6.214 -11.539 1.00 90.38 179 MET A CA 1
ATOM 1316 C C . MET A 1 179 ? 13.062 -6.500 -12.993 1.00 90.38 179 MET A C 1
ATOM 1318 O O . MET A 1 179 ? 13.765 -7.237 -13.6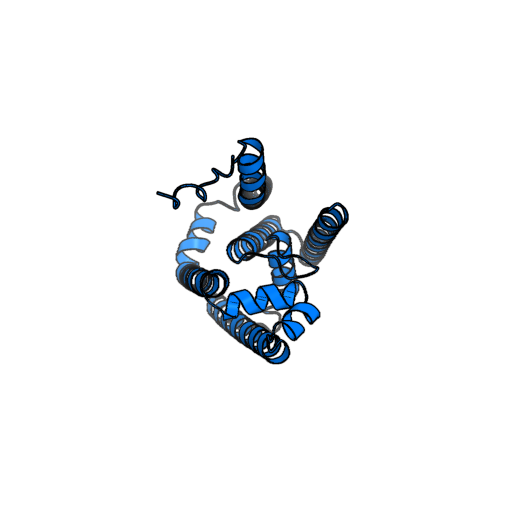84 1.00 90.38 179 MET A O 1
ATOM 1322 N N . SER A 1 180 ? 11.972 -5.895 -13.477 1.00 88.81 180 SER A N 1
ATOM 1323 C CA . SER A 1 180 ? 11.545 -6.043 -14.870 1.00 88.81 180 SER A CA 1
ATOM 1324 C C . SER A 1 180 ? 12.550 -5.444 -15.858 1.00 88.81 180 SER A C 1
ATOM 1326 O O . SER A 1 180 ? 12.778 -6.044 -16.904 1.00 88.81 180 SER A O 1
ATOM 1328 N N . ILE A 1 181 ? 13.151 -4.287 -15.553 1.00 87.88 181 ILE A N 1
ATOM 1329 C CA . ILE A 1 181 ? 14.169 -3.648 -16.409 1.00 87.88 181 ILE A CA 1
ATOM 1330 C C . ILE A 1 181 ? 15.463 -4.467 -16.411 1.00 87.88 181 ILE A C 1
ATOM 1332 O O . ILE A 1 181 ? 16.085 -4.622 -17.457 1.00 87.88 181 ILE A O 1
ATOM 1336 N N . MET A 1 182 ? 15.835 -5.044 -15.267 1.00 87.69 182 MET A N 1
ATOM 1337 C CA . MET A 1 182 ? 16.979 -5.956 -15.149 1.00 87.69 182 MET A CA 1
ATOM 1338 C C . MET A 1 182 ? 16.752 -7.320 -15.827 1.00 87.69 182 MET A C 1
ATOM 1340 O O . MET A 1 182 ? 17.644 -8.164 -15.808 1.00 87.69 182 MET A O 1
ATOM 1344 N N . GLY A 1 183 ? 15.567 -7.569 -16.396 1.00 87.75 183 GLY A N 1
ATOM 1345 C CA . GLY A 1 183 ? 15.248 -8.828 -17.072 1.00 87.75 183 GLY A CA 1
ATOM 1346 C C . GLY A 1 183 ? 15.083 -10.022 -16.127 1.00 87.75 183 GLY A C 1
ATOM 1347 O O . GLY A 1 183 ? 15.199 -11.166 -16.562 1.00 87.75 183 GLY A O 1
ATOM 1348 N N . VAL A 1 184 ? 14.811 -9.787 -14.838 1.00 90.81 184 VAL A N 1
ATOM 1349 C CA . VAL A 1 184 ? 14.547 -10.865 -13.874 1.00 90.81 184 VAL A CA 1
ATOM 1350 C C . VAL A 1 184 ? 13.262 -11.587 -14.279 1.00 90.81 184 VAL A C 1
ATOM 1352 O O . VAL A 1 184 ? 12.220 -10.954 -14.452 1.00 90.81 184 VAL A O 1
ATOM 1355 N N . GLY A 1 185 ? 13.320 -12.914 -14.410 1.00 89.19 185 GLY A N 1
ATOM 1356 C CA . GLY A 1 185 ? 12.160 -13.734 -14.771 1.00 89.19 185 GLY A CA 1
ATOM 1357 C C . GLY A 1 185 ? 11.007 -13.613 -13.768 1.00 89.19 185 GLY A C 1
ATOM 1358 O O . GLY A 1 185 ? 11.231 -13.410 -12.575 1.00 89.19 185 GLY A O 1
ATOM 1359 N N . ILE A 1 186 ? 9.768 -13.761 -14.246 1.00 85.81 186 ILE A N 1
ATOM 1360 C CA . ILE A 1 186 ? 8.540 -13.569 -13.449 1.00 85.81 186 ILE A CA 1
ATOM 1361 C C . ILE A 1 186 ? 8.523 -14.475 -12.206 1.00 85.81 186 ILE A C 1
ATOM 1363 O O . ILE A 1 186 ? 8.134 -14.022 -11.131 1.00 85.81 186 ILE A O 1
ATOM 1367 N N . ASP A 1 187 ? 9.008 -15.713 -12.322 1.00 89.94 187 ASP A N 1
ATOM 1368 C CA . ASP A 1 187 ? 9.069 -16.667 -11.207 1.00 89.94 187 ASP A CA 1
ATOM 1369 C C . ASP A 1 187 ? 9.965 -16.151 -10.071 1.00 89.94 187 ASP A C 1
ATOM 1371 O O . ASP A 1 187 ? 9.581 -16.150 -8.899 1.00 89.94 187 ASP A O 1
ATOM 1375 N N . TRP A 1 188 ? 11.136 -15.613 -10.425 1.00 90.81 188 TRP A N 1
ATOM 1376 C CA . TRP A 1 188 ? 12.054 -14.997 -9.468 1.00 90.81 188 TRP A CA 1
ATOM 1377 C C . TRP A 1 188 ? 11.489 -13.709 -8.879 1.00 90.81 188 TRP A C 1
ATOM 1379 O O . TRP A 1 188 ? 11.640 -13.474 -7.682 1.00 90.81 188 TRP A O 1
ATOM 1389 N N . GLN A 1 189 ? 10.787 -12.897 -9.675 1.00 89.75 189 GLN A N 1
ATOM 1390 C CA . GLN A 1 189 ? 10.115 -11.704 -9.156 1.00 89.75 189 GLN A CA 1
ATOM 1391 C C . GLN A 1 189 ? 9.077 -12.069 -8.088 1.00 89.75 189 GLN A C 1
ATOM 1393 O O . GLN A 1 189 ? 9.023 -11.421 -7.044 1.00 89.75 189 GLN A O 1
ATOM 1398 N N . GLN A 1 190 ? 8.274 -13.111 -8.314 1.00 90.06 190 GLN A N 1
ATOM 1399 C CA . GLN A 1 190 ? 7.282 -13.576 -7.342 1.00 90.06 190 GLN A CA 1
ATOM 1400 C C . GLN A 1 190 ? 7.941 -14.113 -6.068 1.00 90.06 190 GLN A C 1
ATOM 1402 O O . GLN A 1 190 ? 7.518 -13.748 -4.968 1.00 90.06 190 GLN A O 1
ATOM 1407 N N . ALA A 1 191 ? 9.010 -14.905 -6.201 1.00 91.62 191 ALA A N 1
ATOM 1408 C CA . ALA A 1 191 ? 9.774 -15.402 -5.059 1.00 91.62 191 ALA A CA 1
ATOM 1409 C C . ALA A 1 191 ? 10.359 -14.252 -4.221 1.00 91.62 191 ALA A C 1
ATOM 1411 O O . ALA A 1 191 ? 10.211 -14.236 -2.998 1.00 91.62 191 ALA A O 1
ATOM 1412 N N . ILE A 1 192 ? 10.959 -13.248 -4.870 1.00 91.25 192 ILE A N 1
ATOM 1413 C CA . ILE A 1 192 ? 11.528 -12.071 -4.197 1.00 91.25 192 ILE A CA 1
ATOM 1414 C C . ILE A 1 192 ? 10.435 -11.262 -3.497 1.00 91.25 192 ILE A C 1
ATOM 1416 O O . ILE A 1 192 ? 10.586 -10.934 -2.323 1.00 91.25 192 ILE A O 1
ATOM 1420 N N . LYS A 1 193 ? 9.309 -10.984 -4.164 1.00 90.81 193 LYS A N 1
ATOM 1421 C CA . LYS A 1 193 ? 8.173 -10.271 -3.553 1.00 90.81 193 LYS A CA 1
ATOM 1422 C C . LYS A 1 193 ? 7.626 -11.006 -2.326 1.00 90.81 193 LYS A C 1
ATOM 1424 O O . LYS A 1 193 ? 7.356 -10.371 -1.308 1.00 90.81 193 LYS A O 1
ATOM 1429 N N . GLY A 1 194 ? 7.513 -12.333 -2.398 1.00 91.62 194 GLY A N 1
ATOM 1430 C CA . GLY A 1 194 ? 7.113 -13.171 -1.267 1.00 91.62 194 GLY A CA 1
ATOM 1431 C C . GLY A 1 194 ? 8.097 -13.083 -0.098 1.00 91.62 194 GLY A C 1
ATOM 1432 O O . GLY A 1 194 ? 7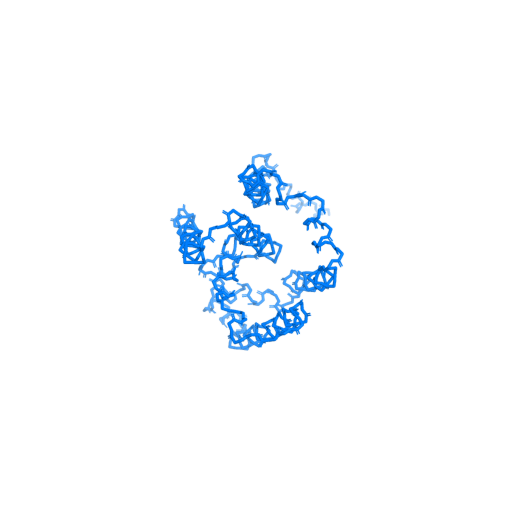.680 -12.871 1.038 1.00 91.62 194 GLY A O 1
ATOM 1433 N N . MET A 1 195 ? 9.404 -13.161 -0.370 1.00 91.56 195 MET A N 1
ATOM 1434 C CA . MET A 1 195 ? 10.440 -12.996 0.658 1.00 91.56 195 MET A CA 1
ATOM 1435 C C . MET A 1 195 ? 10.412 -11.603 1.296 1.00 91.56 195 MET A C 1
ATOM 1437 O O . MET A 1 195 ? 10.518 -11.491 2.515 1.00 91.56 195 MET A O 1
ATOM 1441 N N . VAL A 1 196 ? 10.223 -10.549 0.498 1.00 90.19 196 VAL A N 1
ATOM 1442 C CA . VAL A 1 196 ? 10.108 -9.167 0.990 1.00 90.19 196 VAL A CA 1
ATOM 1443 C C . VAL A 1 196 ? 8.899 -9.017 1.915 1.00 90.19 196 VAL A C 1
ATOM 1445 O O . VAL A 1 196 ? 9.030 -8.432 2.989 1.00 90.19 196 VAL A O 1
ATOM 1448 N N . LEU A 1 197 ? 7.745 -9.582 1.547 1.00 90.75 197 LEU A N 1
ATOM 1449 C CA . LEU A 1 197 ? 6.563 -9.591 2.411 1.00 90.75 197 LEU A CA 1
ATOM 1450 C C . LEU A 1 197 ? 6.835 -10.327 3.730 1.00 90.75 197 LEU A C 1
ATOM 1452 O O . LEU A 1 197 ? 6.532 -9.793 4.795 1.00 90.75 197 LEU A O 1
ATOM 1456 N N . LEU A 1 198 ? 7.403 -11.536 3.670 1.00 91.56 198 LEU A N 1
ATOM 1457 C CA . LEU A 1 198 ? 7.705 -12.326 4.867 1.00 91.56 198 LEU A CA 1
ATOM 1458 C C . LEU A 1 198 ? 8.661 -11.581 5.800 1.00 91.56 198 LEU A C 1
ATOM 1460 O O . LEU A 1 198 ? 8.423 -11.541 7.004 1.00 91.56 198 LEU A O 1
ATOM 1464 N N . ALA A 1 199 ? 9.698 -10.949 5.248 1.00 89.44 199 ALA A N 1
ATOM 1465 C CA . ALA A 1 199 ? 10.624 -10.127 6.015 1.00 89.44 199 ALA A CA 1
ATOM 1466 C C . ALA A 1 199 ? 9.919 -8.922 6.659 1.00 89.44 199 ALA A C 1
ATOM 1468 O O . ALA A 1 199 ? 10.133 -8.658 7.841 1.00 89.44 199 ALA A O 1
ATOM 1469 N N . ALA A 1 200 ? 9.045 -8.228 5.919 1.00 86.94 200 ALA A N 1
ATOM 1470 C CA . ALA A 1 200 ? 8.291 -7.087 6.436 1.00 86.94 200 ALA A CA 1
ATOM 1471 C C . ALA A 1 200 ? 7.373 -7.485 7.604 1.00 86.94 200 ALA A C 1
ATOM 1473 O O . ALA A 1 200 ? 7.387 -6.834 8.647 1.00 86.94 200 ALA A O 1
ATOM 1474 N N . VAL A 1 201 ? 6.626 -8.584 7.461 1.00 87.25 201 VAL A N 1
ATOM 1475 C CA . VAL A 1 201 ? 5.718 -9.086 8.505 1.00 87.25 201 VAL A CA 1
ATOM 1476 C C . VAL A 1 201 ? 6.495 -9.632 9.705 1.00 87.25 201 VAL A C 1
ATOM 1478 O O . VAL A 1 201 ? 6.141 -9.344 10.845 1.00 87.25 201 VAL A O 1
ATOM 1481 N N . ALA A 1 202 ? 7.573 -10.388 9.480 1.00 87.75 202 ALA A N 1
ATOM 1482 C CA . ALA A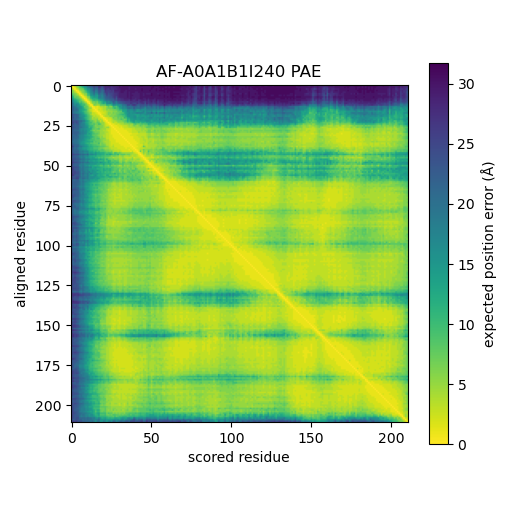 1 202 ? 8.405 -10.913 10.562 1.00 87.75 202 ALA A CA 1
ATOM 1483 C C . ALA A 1 202 ? 9.041 -9.783 11.383 1.00 87.75 202 ALA A C 1
ATOM 1485 O O . ALA A 1 202 ? 9.055 -9.845 12.613 1.00 87.75 202 ALA A O 1
ATOM 1486 N N . PHE A 1 203 ? 9.520 -8.732 10.712 1.00 83.56 203 PHE A N 1
ATOM 1487 C CA . PHE A 1 203 ? 10.067 -7.552 11.373 1.00 83.56 203 PHE A CA 1
ATOM 1488 C C . PHE A 1 203 ? 8.998 -6.791 12.168 1.00 83.56 203 PHE A C 1
ATOM 1490 O O . PHE A 1 203 ? 9.257 -6.396 13.306 1.00 83.56 203 PHE A O 1
ATOM 1497 N N . ASP A 1 204 ? 7.794 -6.630 11.608 1.00 84.25 204 ASP A N 1
ATOM 1498 C CA . ASP A 1 204 ? 6.665 -6.008 12.308 1.00 84.25 204 ASP A CA 1
ATOM 1499 C C . ASP A 1 204 ? 6.313 -6.774 13.596 1.00 84.25 204 ASP A C 1
ATOM 1501 O O . ASP A 1 204 ? 6.266 -6.188 14.679 1.00 84.25 204 ASP A O 1
ATOM 1505 N N . ILE A 1 205 ? 6.180 -8.103 13.516 1.00 84.06 205 ILE A N 1
ATOM 1506 C CA . ILE A 1 205 ? 5.881 -8.954 14.678 1.00 84.06 205 ILE A CA 1
ATOM 1507 C C . ILE A 1 205 ? 7.009 -8.895 15.715 1.00 84.06 205 ILE A C 1
ATOM 1509 O O . ILE A 1 205 ? 6.734 -8.736 16.906 1.00 84.06 205 ILE A O 1
ATOM 1513 N N . TYR A 1 206 ? 8.275 -8.987 15.299 1.00 83.00 206 TYR A N 1
ATOM 1514 C CA . TYR A 1 206 ? 9.419 -8.931 16.216 1.00 83.00 206 TYR A CA 1
ATOM 1515 C C . TYR A 1 206 ? 9.473 -7.599 16.984 1.00 83.00 206 TYR A C 1
ATOM 1517 O O . TYR A 1 206 ? 9.656 -7.578 18.205 1.00 83.00 206 TYR A O 1
ATOM 1525 N N . ASN A 1 207 ? 9.232 -6.484 16.289 1.00 76.44 207 ASN A N 1
ATOM 1526 C CA . ASN A 1 207 ? 9.233 -5.155 16.897 1.00 76.44 207 ASN A CA 1
ATOM 1527 C C . ASN A 1 207 ? 8.041 -4.937 17.850 1.00 76.44 207 ASN A C 1
ATOM 1529 O O . ASN A 1 207 ? 8.156 -4.189 18.819 1.00 76.44 207 ASN A O 1
ATOM 1533 N N . GLN A 1 208 ? 6.906 -5.600 17.607 1.00 71.75 208 GLN A N 1
ATOM 1534 C CA . GLN A 1 208 ? 5.760 -5.598 18.523 1.00 71.75 208 GLN A CA 1
ATOM 1535 C C . GLN A 1 208 ? 5.970 -6.508 19.737 1.00 71.75 208 GLN A C 1
ATOM 1537 O O . GLN A 1 208 ? 5.570 -6.141 20.831 1.00 71.75 208 GLN A O 1
ATOM 1542 N N . SER A 1 209 ? 6.637 -7.652 19.564 1.00 64.00 209 SER A N 1
ATOM 1543 C CA . SER A 1 209 ? 6.949 -8.601 20.651 1.00 64.00 209 SER A CA 1
ATOM 1544 C C . SER A 1 209 ? 7.871 -8.007 21.718 1.00 64.00 209 SER A C 1
ATOM 1546 O O . SER A 1 209 ? 7.912 -8.483 22.848 1.00 64.00 209 SER A O 1
ATOM 1548 N N . THR A 1 210 ? 8.654 -6.999 21.330 1.00 57.84 210 THR A N 1
ATOM 1549 C CA . THR A 1 210 ? 9.661 -6.357 22.184 1.00 57.84 210 THR A CA 1
ATOM 1550 C C . THR A 1 210 ? 9.099 -5.150 22.959 1.00 57.84 210 THR A C 1
ATOM 1552 O O . THR A 1 210 ? 9.803 -4.588 23.797 1.00 57.84 210 THR A O 1
ATOM 1555 N N . LYS A 1 211 ? 7.851 -4.735 22.696 1.00 48.06 211 LYS A N 1
ATOM 1556 C CA . LYS A 1 211 ? 7.150 -3.659 23.420 1.00 48.06 211 LYS A CA 1
ATOM 1557 C C . LYS A 1 211 ? 6.201 -4.218 24.468 1.00 48.06 211 LYS A C 1
ATOM 1559 O O . LYS A 1 211 ? 6.105 -3.567 25.531 1.00 48.06 211 LYS A O 1
#

Sequence (211 aa):
MSEKKETAAVGLNAASIWQTAVHKYAMFIALIAIALFFQWCTDGVLLAPMNISKLIMQNSYILILLGFLVALYSFICNRTVFGRHIYAVGGNERAAQLSGIKTRWVRFLVFVNMGLMAAVAGLVFSARLNAAAPSAGMMFELDAIAACYIGGASASGGVGTIIGAVVGGLVMGVLNNGMSIMGVGIDWQQAIKGMVLLAAVAFDIYNQSTK

Secondary structure (DSSP, 8-state):
----S--------HHHHHHHHHHHHHHHHHHHHHHHHHHHHTTT-TT-HHHHHIIIIISHHHHHHHHHHHHHHHHHHHHSHHHHHHHHHHH-HHHHHHTT--HHHHHHHHHHHHHHHHHHHHHHHHHHHTS--TTTTTTHHHHHHHHHHHTT--TTSS---HHHHHHHHHHHHHHHHHHHHTT--HHHHHHHHHHHHHHHHHHHHHHHHT-

Foldseek 3Di:
DPDDPPPPPPPPDPVNVVVVVCVVCVLVVLLVVLLVVLCVLLVNPCVPPVNVCCVCVLCVVVVVVLVVVQVVVQCCLPPHPLNVLQLVCFQPVVVSVVVVRPSVVSVVVVVVVVVVVVVVVQVSQCVSVVHDDPCPCVCVVLQQLQLFLSLPAAPSTSDGGSVSSVSSNSSSVSLVVSCVSSVPDPVVSVVVSVVSSVVSNVVRVVVVVVD

Radius of gyration: 20.4 Å; Cα contacts (8 Å, |Δi|>4): 166; chains: 1; bounding box: 44×50×63 Å